Protein AF-A0A561V1A4-F1 (afdb_monomer)

InterPro domains:
  IPR004111 Tetracycline repressor TetR, C-terminal [PF02909] (21-129)
  IPR036271 Tetracyclin repressor-like, C-terminal domain superfamily [SSF48498] (20-172)

pLDDT: mean 70.71, std 23.36, range [31.75, 97.56]

Structure (mmCIF, N/CA/C/O backbone):
data_AF-A0A561V1A4-F1
#
_entry.id   AF-A0A561V1A4-F1
#
loop_
_atom_site.group_PDB
_atom_site.id
_atom_site.type_symbol
_atom_site.label_atom_id
_atom_site.label_alt_id
_atom_site.label_comp_id
_atom_site.label_asym_id
_atom_site.label_entity_id
_atom_site.label_seq_id
_atom_site.pdbx_PDB_ins_code
_atom_site.Cartn_x
_atom_site.Cartn_y
_atom_site.Cartn_z
_atom_site.occupancy
_atom_site.B_iso_or_equiv
_atom_site.auth_seq_id
_atom_site.auth_comp_id
_atom_site.auth_asym_id
_atom_site.auth_atom_id
_atom_site.pdbx_PDB_model_num
ATOM 1 N N . MET A 1 1 ? -44.694 8.949 36.291 1.00 41.28 1 MET A N 1
ATOM 2 C CA . MET A 1 1 ? -44.281 8.960 34.870 1.00 41.28 1 MET A CA 1
ATOM 3 C C . MET A 1 1 ? -42.973 8.197 34.764 1.00 41.28 1 MET A C 1
ATOM 5 O O . MET A 1 1 ? -41.955 8.702 35.210 1.00 41.28 1 MET A O 1
ATOM 9 N N . THR A 1 2 ? -43.015 6.958 34.278 1.00 36.88 2 THR A N 1
ATOM 10 C CA . THR A 1 2 ? -41.832 6.093 34.154 1.00 36.88 2 THR A CA 1
ATOM 11 C C . THR A 1 2 ? -41.258 6.261 32.750 1.00 36.88 2 THR A C 1
ATOM 13 O O . THR A 1 2 ? -41.971 6.045 31.773 1.00 36.88 2 THR A O 1
ATOM 16 N N . ALA A 1 3 ? -40.003 6.700 32.642 1.00 35.66 3 ALA A N 1
ATOM 17 C CA . ALA A 1 3 ? -39.330 6.889 31.362 1.00 35.66 3 ALA A CA 1
ATOM 18 C C . ALA A 1 3 ? -39.043 5.527 30.708 1.00 35.66 3 ALA A C 1
ATOM 20 O O . ALA A 1 3 ? -38.357 4.682 31.280 1.00 35.66 3 ALA A O 1
ATOM 21 N N . VAL A 1 4 ? -39.587 5.315 29.510 1.00 42.31 4 VAL A N 1
ATOM 22 C CA . VAL A 1 4 ? -39.303 4.146 28.670 1.00 42.31 4 VAL A CA 1
ATOM 23 C C . VAL A 1 4 ? -37.940 4.364 28.000 1.00 42.31 4 VAL A C 1
ATOM 25 O O . VAL A 1 4 ? -37.784 5.365 27.299 1.00 42.31 4 VAL A O 1
ATOM 28 N N . PRO A 1 5 ? -36.941 3.481 28.178 1.00 38.84 5 PRO A N 1
ATOM 29 C CA . PRO A 1 5 ? -35.668 3.631 27.488 1.00 38.84 5 PRO A CA 1
ATOM 30 C C . PRO A 1 5 ? -35.844 3.325 25.994 1.00 38.84 5 PRO A C 1
ATOM 32 O O . PRO A 1 5 ? -36.292 2.243 25.610 1.00 38.84 5 PRO A O 1
ATOM 35 N N . LEU A 1 6 ? -35.479 4.287 25.143 1.00 38.16 6 LEU A N 1
ATOM 36 C CA . LEU A 1 6 ? -35.429 4.115 23.693 1.00 38.16 6 LEU A CA 1
ATOM 37 C C . LEU A 1 6 ? -34.356 3.073 23.352 1.00 38.16 6 LEU A C 1
ATOM 39 O O . LEU A 1 6 ? -33.161 3.322 23.515 1.00 38.16 6 LEU A O 1
ATOM 43 N N . ARG A 1 7 ? -34.770 1.896 22.871 1.00 38.91 7 ARG A N 1
ATOM 44 C CA . ARG A 1 7 ? -33.835 0.937 22.271 1.00 38.91 7 ARG A CA 1
ATOM 45 C C . ARG A 1 7 ? -33.327 1.502 20.938 1.00 38.91 7 ARG A C 1
ATOM 47 O O . ARG A 1 7 ? -34.155 1.889 20.111 1.00 38.91 7 ARG A O 1
ATOM 54 N N . PRO A 1 8 ? -32.006 1.523 20.684 1.00 38.75 8 PRO A N 1
ATOM 55 C CA . PRO A 1 8 ? -31.487 1.921 19.385 1.00 38.75 8 PRO A CA 1
ATOM 56 C C . PRO A 1 8 ? -31.959 0.935 18.310 1.00 38.75 8 PRO A C 1
ATOM 58 O O . PRO A 1 8 ? -31.852 -0.284 18.460 1.00 38.75 8 PRO A O 1
ATOM 61 N N . ARG A 1 9 ? -32.514 1.483 17.227 1.00 41.41 9 ARG A N 1
ATOM 62 C CA . ARG A 1 9 ? -32.935 0.737 16.038 1.00 41.41 9 ARG A CA 1
ATOM 63 C C . ARG A 1 9 ? -31.696 0.109 15.384 1.00 41.41 9 ARG A C 1
ATOM 65 O O . ARG A 1 9 ? -30.712 0.825 15.200 1.00 41.41 9 ARG A O 1
ATOM 72 N N . PRO A 1 10 ? -31.715 -1.181 15.007 1.00 38.81 10 PRO A N 1
ATOM 73 C CA . PRO A 1 10 ? -30.597 -1.772 14.287 1.00 38.81 10 PRO A CA 1
ATOM 74 C C . PRO A 1 10 ? -30.460 -1.062 12.938 1.00 38.81 10 PRO A C 1
ATOM 76 O O . PRO A 1 10 ? -31.395 -1.041 12.132 1.00 38.81 10 PRO A O 1
ATOM 79 N N . LEU A 1 11 ? -29.309 -0.428 12.725 1.00 42.53 11 LEU A N 1
ATOM 80 C CA . LEU A 1 11 ? -28.949 0.139 11.436 1.00 42.53 11 LEU A CA 1
ATOM 81 C C . LEU A 1 11 ? -28.798 -1.034 10.459 1.00 42.53 11 LEU A C 1
ATOM 83 O O . LEU A 1 11 ? -28.060 -1.980 10.742 1.00 42.53 11 LEU A O 1
ATOM 87 N N . ALA A 1 12 ? -29.516 -0.993 9.335 1.00 41.56 12 ALA A N 1
ATOM 88 C CA . ALA A 1 12 ? -29.238 -1.875 8.202 1.00 41.56 12 ALA A CA 1
ATOM 89 C C . ALA A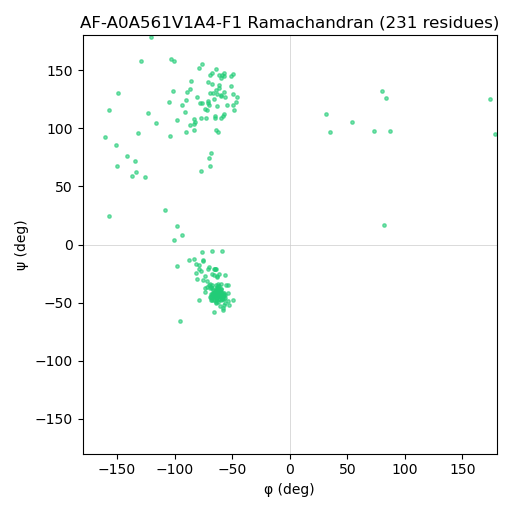 1 12 ? -27.730 -1.813 7.878 1.00 41.56 12 ALA A C 1
ATOM 91 O O . ALA A 1 12 ? -27.136 -0.752 8.086 1.00 41.56 12 ALA A O 1
ATOM 92 N N . PRO A 1 13 ? -27.086 -2.901 7.414 1.00 42.94 13 PRO A N 1
ATOM 93 C CA . PRO A 1 13 ? -25.649 -2.884 7.173 1.00 42.94 13 PRO A CA 1
ATOM 94 C C . PRO A 1 13 ? -25.330 -1.767 6.177 1.00 42.94 13 PRO A C 1
ATOM 96 O O . PRO A 1 13 ? -25.736 -1.820 5.018 1.00 42.94 13 PRO A O 1
ATOM 99 N N . ALA A 1 14 ? -24.660 -0.719 6.661 1.00 44.19 14 ALA A N 1
ATOM 100 C CA . ALA A 1 14 ? -24.169 0.346 5.808 1.00 44.19 14 ALA A CA 1
ATOM 101 C C . ALA A 1 14 ? -23.247 -0.280 4.747 1.00 44.19 14 ALA A C 1
ATOM 103 O O . ALA A 1 14 ? -22.545 -1.248 5.072 1.00 44.19 14 ALA A O 1
ATOM 104 N N . PRO A 1 15 ? -23.219 0.242 3.505 1.00 44.41 15 PRO A N 1
ATOM 105 C CA . PRO A 1 15 ? -22.185 -0.141 2.551 1.00 44.41 15 PRO A CA 1
ATOM 106 C C . PRO A 1 15 ? -20.838 -0.021 3.263 1.00 44.41 15 PRO A C 1
ATOM 108 O O . PRO A 1 15 ? -20.595 0.979 3.943 1.00 44.41 15 PRO A O 1
ATOM 111 N N . THR A 1 16 ? -20.018 -1.072 3.196 1.00 51.28 16 THR A N 1
ATOM 112 C CA . THR A 1 16 ? -18.730 -1.144 3.893 1.00 51.28 16 THR A CA 1
ATOM 113 C C . THR A 1 16 ? -17.978 0.156 3.616 1.00 51.28 16 THR A C 1
ATOM 115 O O . THR A 1 16 ? -17.703 0.435 2.458 1.00 51.28 16 THR A O 1
ATOM 118 N N . PRO A 1 17 ? -17.682 1.006 4.614 1.00 57.03 17 PRO A N 1
ATOM 119 C CA . PRO A 1 17 ? -17.114 2.331 4.337 1.00 57.03 17 PRO A CA 1
ATOM 120 C C . PRO A 1 17 ? -15.624 2.294 3.933 1.00 57.03 17 PRO A C 1
ATOM 122 O O . PRO A 1 17 ? -15.085 3.278 3.425 1.00 57.03 17 PRO A O 1
ATOM 125 N N . GLY A 1 18 ? -14.959 1.149 4.134 1.00 66.50 18 GLY A N 1
ATOM 126 C CA . GLY A 1 18 ? -13.534 0.920 3.854 1.00 66.50 18 GLY A CA 1
ATOM 127 C C . GLY A 1 18 ? -13.067 1.202 2.413 1.00 66.50 18 GLY A C 1
ATOM 128 O O . GLY A 1 18 ? -12.051 1.878 2.257 1.00 66.50 18 GLY A O 1
ATOM 129 N N . PRO A 1 19 ? -13.796 0.792 1.354 1.00 77.69 19 PRO A N 1
ATOM 130 C CA . PRO A 1 19 ? -13.440 1.078 -0.032 1.00 77.69 19 PRO A CA 1
ATOM 131 C C . PRO A 1 19 ? -13.438 2.567 -0.382 1.00 77.69 19 PRO A C 1
ATOM 133 O O . PRO A 1 19 ? -12.743 2.966 -1.311 1.00 77.69 19 PRO A O 1
ATOM 136 N N . ARG A 1 20 ? -14.244 3.400 0.290 1.00 87.75 20 ARG A N 1
ATOM 137 C CA . ARG A 1 20 ? -14.255 4.847 0.027 1.00 87.75 20 ARG A CA 1
ATOM 138 C C . ARG A 1 20 ? -13.068 5.521 0.702 1.00 87.75 20 ARG A C 1
ATOM 140 O O . ARG A 1 20 ? -12.347 6.253 0.038 1.00 87.75 20 ARG A O 1
ATOM 147 N N . TRP A 1 21 ? -12.835 5.210 1.979 1.00 90.94 21 TRP A N 1
ATOM 148 C CA . TRP A 1 21 ? -11.676 5.713 2.717 1.00 90.94 21 TRP A CA 1
ATOM 149 C C . TRP A 1 21 ? -10.366 5.411 1.976 1.00 90.94 21 TRP A C 1
ATOM 151 O O . TRP A 1 21 ? -9.597 6.329 1.716 1.00 90.94 21 TRP A O 1
ATOM 161 N N . ALA A 1 22 ? -10.160 4.164 1.534 1.00 93.50 22 ALA A N 1
ATOM 162 C CA . ALA A 1 22 ? -8.933 3.777 0.837 1.00 93.50 22 ALA A CA 1
ATOM 163 C C . ALA A 1 22 ? -8.725 4.565 -0.469 1.00 93.50 22 ALA A C 1
ATOM 165 O O . ALA A 1 22 ? -7.616 5.023 -0.741 1.00 93.50 22 ALA A O 1
ATOM 166 N N . ARG A 1 23 ? -9.798 4.778 -1.246 1.00 92.50 23 ARG A N 1
ATOM 167 C CA . ARG A 1 23 ? -9.769 5.578 -2.484 1.00 92.50 23 ARG A CA 1
ATOM 168 C C . ARG A 1 23 ? -9.477 7.056 -2.221 1.00 92.50 23 ARG A C 1
ATOM 170 O O . ARG A 1 23 ? -8.684 7.660 -2.938 1.00 92.50 23 ARG A O 1
ATOM 177 N N . ASP A 1 24 ? -10.078 7.631 -1.184 1.00 93.44 24 ASP A N 1
ATOM 178 C CA . ASP A 1 24 ? -9.833 9.025 -0.806 1.00 93.44 24 ASP A CA 1
ATOM 179 C C . ASP A 1 24 ? -8.381 9.217 -0.330 1.00 93.44 24 ASP A C 1
ATOM 181 O O . ASP A 1 24 ? -7.726 10.199 -0.688 1.00 93.44 24 ASP A O 1
ATOM 185 N N . THR A 1 25 ? -7.857 8.257 0.440 1.00 94.00 25 THR A N 1
ATOM 186 C CA . THR A 1 25 ? -6.491 8.280 0.972 1.00 94.00 25 THR A CA 1
ATOM 187 C C . THR A 1 25 ? -5.436 8.089 -0.119 1.00 94.00 25 THR A C 1
ATOM 189 O O . THR A 1 25 ? -4.488 8.873 -0.163 1.00 94.00 25 THR A O 1
ATOM 192 N N . ILE A 1 26 ? -5.597 7.133 -1.045 1.00 96.25 26 ILE A N 1
ATOM 193 C CA . ILE A 1 26 ? -4.656 7.000 -2.172 1.00 96.25 26 ILE A CA 1
ATOM 194 C C . ILE A 1 26 ? -4.694 8.250 -3.058 1.00 96.25 26 ILE A C 1
ATOM 196 O O . ILE A 1 26 ? -3.647 8.777 -3.420 1.00 96.25 26 ILE A O 1
ATOM 200 N N . ALA A 1 27 ? -5.879 8.810 -3.330 1.00 95.75 27 ALA A N 1
ATOM 201 C CA . ALA A 1 27 ? -5.996 10.041 -4.106 1.00 95.75 27 ALA A CA 1
ATOM 202 C C . ALA A 1 27 ? -5.308 11.233 -3.418 1.00 95.75 27 ALA A C 1
ATOM 204 O O . ALA A 1 27 ? -4.754 12.095 -4.098 1.00 95.75 27 ALA A O 1
ATOM 205 N N . PHE A 1 28 ? -5.326 11.295 -2.083 1.00 94.94 28 PHE A N 1
ATOM 206 C CA . PHE A 1 28 ? -4.564 12.284 -1.321 1.00 94.94 28 PHE A CA 1
ATOM 207 C C . PHE A 1 28 ? -3.053 12.107 -1.505 1.00 94.94 28 PHE A C 1
ATOM 209 O O . PHE A 1 28 ? -2.385 13.075 -1.866 1.00 94.94 28 PHE A O 1
ATOM 216 N N . TYR A 1 29 ? -2.523 10.892 -1.328 1.00 96.12 29 TYR A N 1
ATOM 217 C CA . TYR A 1 29 ? -1.092 10.638 -1.523 1.00 96.12 29 TYR A CA 1
ATOM 218 C C . TYR A 1 29 ? -0.643 10.945 -2.953 1.00 96.12 29 TYR A C 1
ATOM 220 O O . TYR A 1 29 ? 0.388 11.576 -3.143 1.00 96.12 29 TYR A O 1
ATOM 228 N N . LEU A 1 30 ? -1.452 10.607 -3.957 1.00 95.81 30 LEU A N 1
ATOM 229 C CA . LEU A 1 30 ? -1.131 10.879 -5.360 1.00 95.81 30 LEU A CA 1
ATOM 230 C C . LEU A 1 30 ? -1.210 12.361 -5.750 1.00 95.81 30 LEU A C 1
ATOM 232 O O . LEU A 1 30 ? -0.602 12.753 -6.743 1.00 95.81 30 LEU A O 1
ATOM 236 N N . ARG A 1 31 ? -1.944 13.193 -4.997 1.00 96.69 31 ARG A N 1
ATOM 237 C CA . ARG A 1 31 ? -1.889 14.663 -5.130 1.00 96.69 31 ARG A CA 1
ATOM 238 C C . ARG A 1 31 ? -0.705 15.274 -4.380 1.00 96.69 31 ARG A C 1
ATOM 240 O O . ARG A 1 31 ? -0.278 16.376 -4.715 1.00 96.69 31 ARG A O 1
ATOM 247 N N . HIS A 1 32 ? -0.200 14.587 -3.358 1.00 95.25 32 HIS A N 1
ATOM 248 C CA . HIS A 1 32 ? 0.856 15.067 -2.470 1.00 95.25 32 HIS A CA 1
ATOM 249 C C . HIS A 1 32 ? 1.936 13.988 -2.253 1.00 95.25 32 HIS A C 1
ATOM 251 O O . HIS A 1 32 ? 2.136 13.545 -1.119 1.00 95.25 32 HIS A O 1
ATOM 257 N N . PRO A 1 33 ? 2.650 13.557 -3.313 1.00 94.06 33 PRO A N 1
ATOM 258 C CA . PRO A 1 33 ? 3.570 12.415 -3.241 1.00 94.06 33 PRO A CA 1
ATOM 259 C C . PRO A 1 33 ? 4.722 12.627 -2.247 1.00 94.06 33 PRO A C 1
ATOM 261 O O . PRO A 1 33 ? 5.197 11.673 -1.636 1.00 94.06 33 PRO A O 1
ATOM 264 N N . TRP A 1 34 ? 5.098 13.880 -1.968 1.00 94.50 34 TRP A N 1
ATOM 265 C CA . TRP A 1 34 ? 6.083 14.231 -0.937 1.00 94.50 34 TRP A CA 1
ATOM 266 C C . TRP A 1 34 ? 5.720 13.708 0.466 1.00 94.50 34 TRP A C 1
ATOM 268 O O . TRP A 1 34 ? 6.610 13.446 1.272 1.00 94.50 34 TRP A O 1
ATOM 278 N N . VAL A 1 35 ? 4.434 13.489 0.772 1.00 93.12 35 VAL A N 1
ATOM 279 C CA . VAL A 1 35 ? 3.986 12.926 2.061 1.00 93.12 35 VAL A CA 1
ATOM 280 C C . VAL A 1 35 ? 4.465 11.478 2.243 1.00 93.12 35 VAL A C 1
ATOM 282 O O . VAL A 1 35 ? 4.642 11.009 3.374 1.00 93.12 35 VAL A O 1
ATOM 285 N N . LEU A 1 36 ? 4.698 10.752 1.146 1.00 94.06 36 LEU A N 1
ATOM 286 C CA . LEU A 1 36 ? 5.215 9.383 1.177 1.00 94.06 36 LEU A CA 1
ATOM 287 C C . LEU A 1 36 ? 6.689 9.318 1.618 1.00 94.06 36 LEU A C 1
ATOM 289 O O . LEU A 1 36 ? 7.125 8.292 2.139 1.00 94.06 36 LEU A O 1
ATOM 293 N N . GLN A 1 37 ? 7.413 10.437 1.535 1.00 91.81 37 GLN A N 1
ATOM 294 C CA . GLN A 1 37 ? 8.802 10.569 1.990 1.00 91.81 37 GLN A CA 1
ATOM 295 C C . GLN A 1 37 ? 8.910 10.957 3.476 1.00 91.81 37 GLN A C 1
ATOM 297 O O . GLN A 1 37 ? 9.973 10.855 4.085 1.00 91.81 37 GLN A O 1
ATOM 302 N N . VAL A 1 38 ? 7.807 11.392 4.094 1.00 89.50 38 VAL A N 1
ATOM 303 C CA . VAL A 1 38 ? 7.788 11.800 5.505 1.00 89.50 38 VAL A CA 1
ATOM 304 C C . VAL A 1 38 ? 7.693 10.576 6.413 1.00 89.50 38 VAL A C 1
ATOM 306 O O . VAL A 1 38 ? 6.777 9.760 6.275 1.00 89.50 38 VAL A O 1
ATOM 309 N N . SER A 1 39 ? 8.617 10.468 7.373 1.00 86.19 39 SER A N 1
ATOM 310 C CA . SER A 1 39 ? 8.624 9.394 8.371 1.00 86.19 39 SER A CA 1
ATOM 311 C C . SER A 1 39 ? 7.434 9.492 9.323 1.00 86.19 39 SER A C 1
ATOM 313 O O . SER A 1 39 ? 7.204 10.525 9.947 1.00 86.19 39 SER A O 1
ATOM 315 N N . GLN A 1 40 ? 6.733 8.372 9.498 1.00 83.81 40 GLN A N 1
ATOM 316 C CA . GLN A 1 40 ? 5.617 8.235 10.438 1.00 83.81 40 GLN A CA 1
ATOM 317 C C . GLN A 1 40 ? 6.043 7.692 11.811 1.00 83.81 40 GLN A C 1
ATOM 319 O O . GLN A 1 40 ? 5.204 7.388 12.654 1.00 83.81 40 GLN A O 1
ATOM 324 N N . ALA A 1 41 ? 7.350 7.563 12.067 1.00 84.44 41 ALA A N 1
ATOM 325 C CA . ALA A 1 41 ? 7.859 7.018 13.328 1.00 84.44 41 ALA A CA 1
ATOM 326 C C . ALA A 1 41 ? 7.579 7.931 14.537 1.00 84.44 41 ALA A C 1
ATOM 328 O O . ALA A 1 41 ? 7.527 7.461 15.674 1.00 84.44 41 ALA A O 1
ATOM 329 N N . ARG A 1 42 ? 7.429 9.240 14.303 1.00 79.75 42 ARG A N 1
ATOM 330 C CA . ARG A 1 42 ? 7.136 10.255 15.324 1.00 79.75 42 ARG A CA 1
ATOM 331 C C . ARG A 1 42 ? 6.154 11.282 14.753 1.00 79.75 42 ARG A C 1
ATOM 333 O O . ARG A 1 42 ? 6.583 12.366 14.360 1.00 79.75 42 ARG A O 1
ATOM 340 N N . PRO A 1 43 ? 4.862 10.931 14.644 1.00 76.62 43 PRO A N 1
ATOM 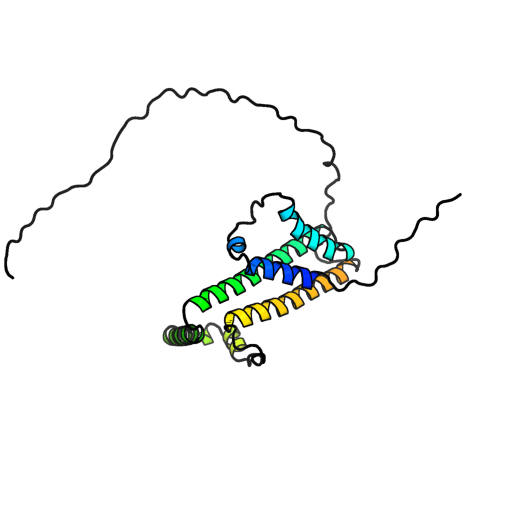341 C CA . PRO A 1 43 ? 3.885 11.797 14.004 1.00 76.62 43 PRO A CA 1
ATOM 342 C C . PRO A 1 43 ? 3.664 13.069 14.827 1.00 76.62 43 PRO A C 1
ATOM 344 O O . PRO A 1 43 ? 3.722 13.056 16.061 1.00 76.62 43 PRO A O 1
ATOM 347 N N . VAL A 1 44 ? 3.372 14.174 14.142 1.00 78.38 44 VAL A N 1
ATOM 348 C CA . VAL A 1 44 ? 2.929 15.404 14.803 1.00 78.38 44 VAL A CA 1
ATOM 349 C C . VAL A 1 44 ? 1.510 15.165 15.310 1.00 78.38 44 VAL A C 1
ATOM 351 O O . VAL A 1 44 ? 0.593 14.948 14.525 1.00 78.38 44 VAL A O 1
ATOM 354 N N . LEU A 1 45 ? 1.314 15.198 16.629 1.00 77.00 45 LEU A N 1
ATOM 355 C CA . LEU A 1 45 ? 0.026 14.904 17.269 1.00 77.00 45 LEU A CA 1
ATOM 356 C C . LEU A 1 45 ? -0.955 16.085 17.154 1.00 77.00 45 LEU A C 1
ATOM 358 O O . LEU A 1 45 ? -1.344 16.689 18.153 1.00 77.00 45 LEU A O 1
ATOM 362 N N . GLY A 1 46 ? -1.337 16.430 15.925 1.00 84.88 46 GLY A N 1
ATOM 363 C CA . GLY A 1 46 ? -2.283 17.499 15.610 1.00 84.88 46 GLY A CA 1
ATOM 364 C C . GLY A 1 46 ? -3.682 16.979 15.245 1.00 84.88 46 GLY A C 1
ATOM 365 O O . GLY A 1 46 ? -3.821 15.833 14.820 1.00 84.88 46 GLY A O 1
ATOM 366 N N . PRO A 1 47 ? -4.736 17.814 15.331 1.00 80.50 47 PRO A N 1
ATOM 367 C CA . PRO A 1 47 ? -6.112 17.414 15.005 1.00 80.50 47 PRO A CA 1
ATOM 368 C C . PRO A 1 47 ? -6.279 16.801 13.606 1.00 80.50 47 PRO A C 1
ATOM 370 O O . PRO A 1 47 ? -7.068 15.877 13.422 1.00 80.50 47 PRO A O 1
ATOM 373 N N . HIS A 1 48 ? -5.513 17.284 12.624 1.00 82.19 48 HIS A N 1
ATOM 374 C CA . HIS A 1 48 ? -5.541 16.762 11.257 1.00 82.19 48 HIS A CA 1
ATOM 375 C C . HIS A 1 48 ? -4.905 15.374 11.132 1.00 82.19 48 HIS A C 1
ATOM 377 O O . HIS A 1 48 ? -5.381 14.571 10.333 1.00 82.19 48 HIS A O 1
ATOM 383 N N . GLU A 1 49 ? -3.905 15.063 11.960 1.00 83.38 49 GLU A N 1
ATOM 384 C CA . GLU A 1 49 ? -3.259 13.746 11.976 1.00 83.38 49 GLU A CA 1
ATOM 385 C C . GLU A 1 49 ? -4.205 12.673 12.529 1.00 83.38 49 GLU A C 1
ATOM 387 O O . GLU A 1 49 ? -4.232 11.542 12.055 1.00 83.38 49 GLU A O 1
ATOM 392 N N . TYR A 1 50 ? -5.063 13.042 13.486 1.00 83.81 50 TYR A N 1
ATOM 393 C CA . TYR A 1 50 ? -6.063 12.132 14.043 1.00 83.81 50 TYR A CA 1
ATOM 394 C C . TYR A 1 50 ? -7.283 11.920 13.140 1.00 83.81 50 TYR A C 1
ATOM 396 O O . TYR A 1 50 ? -7.949 10.894 13.266 1.00 83.81 50 TYR A O 1
ATOM 404 N N . ALA A 1 51 ? -7.583 12.839 12.217 1.00 85.81 51 ALA A N 1
ATOM 405 C CA . ALA A 1 51 ? -8.804 12.784 11.409 1.00 85.81 51 ALA A CA 1
ATOM 406 C C . ALA A 1 51 ? -8.873 11.546 10.493 1.00 85.81 51 ALA A C 1
ATOM 408 O O . ALA A 1 51 ? -9.938 10.940 10.338 1.00 85.81 51 ALA A O 1
ATOM 409 N N . GLY A 1 52 ? -7.744 11.146 9.900 1.00 84.94 52 GLY A N 1
ATOM 410 C CA . GLY A 1 52 ? -7.661 9.960 9.043 1.00 84.94 52 GLY A CA 1
ATOM 411 C C . GLY A 1 52 ? -7.909 8.658 9.817 1.00 84.94 52 GLY A C 1
ATOM 412 O O . GLY A 1 52 ? -8.845 7.925 9.480 1.00 84.94 52 GLY A O 1
ATOM 413 N N . PRO A 1 53 ? -7.111 8.368 10.862 1.00 87.25 53 PRO A N 1
ATOM 414 C CA . PRO A 1 53 ? -7.325 7.219 11.733 1.00 87.25 53 PRO A CA 1
ATOM 415 C C . PRO A 1 53 ? -8.709 7.201 12.387 1.00 87.25 53 PRO A C 1
ATOM 417 O O . PRO A 1 53 ? -9.338 6.146 12.399 1.00 87.25 53 PRO A O 1
ATOM 420 N N . ASP A 1 54 ? -9.221 8.340 12.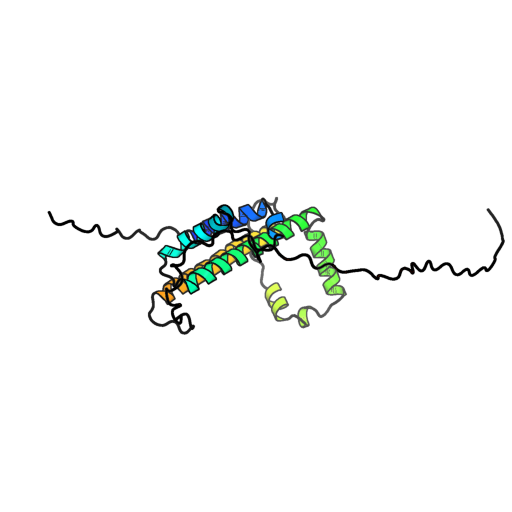870 1.00 88.94 54 ASP A N 1
ATOM 421 C CA . ASP A 1 54 ? -10.566 8.428 13.458 1.00 88.94 54 ASP A CA 1
ATOM 422 C C . ASP A 1 54 ? -11.649 8.035 12.449 1.00 88.94 54 ASP A C 1
ATOM 424 O O . ASP A 1 54 ? -12.521 7.222 12.757 1.00 88.94 54 ASP A O 1
ATOM 428 N N . THR A 1 55 ? -11.551 8.527 11.210 1.00 89.12 55 THR A N 1
ATOM 429 C CA . THR A 1 55 ? -12.482 8.155 10.137 1.00 89.12 55 THR A CA 1
ATOM 430 C C . THR A 1 55 ? -12.498 6.643 9.937 1.00 89.12 55 THR A C 1
ATOM 432 O O . THR A 1 55 ? -13.568 6.034 9.962 1.00 89.12 55 THR A O 1
ATOM 435 N N . LEU A 1 56 ? -11.327 6.014 9.806 1.00 87.88 56 LEU A N 1
ATOM 436 C CA . LEU A 1 56 ? -11.247 4.572 9.591 1.00 87.88 56 LEU A CA 1
ATOM 437 C C . LEU A 1 56 ? -11.725 3.768 10.811 1.00 87.88 56 LEU A C 1
ATOM 439 O O . LEU A 1 56 ? -12.427 2.765 10.660 1.00 87.88 56 LEU A O 1
ATOM 443 N N . VAL A 1 57 ? -11.406 4.221 12.024 1.00 89.69 57 VAL A N 1
ATOM 444 C CA . VAL A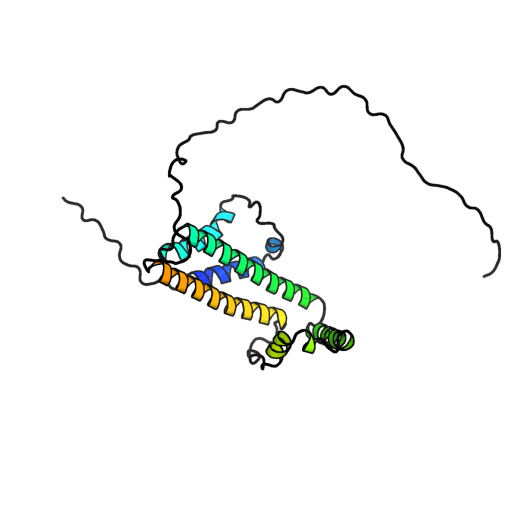 1 57 ? -11.927 3.626 13.259 1.00 89.69 57 VAL A CA 1
ATOM 445 C C . VAL A 1 57 ? -13.448 3.694 13.268 1.00 89.69 57 VAL A C 1
ATOM 447 O O . VAL A 1 57 ? -14.082 2.668 13.493 1.00 89.69 57 VAL A O 1
ATOM 450 N N . ARG A 1 58 ? -14.058 4.839 12.946 1.00 87.88 58 ARG A N 1
ATOM 451 C CA . ARG A 1 58 ? -15.521 4.983 12.858 1.00 87.88 58 ARG A CA 1
ATOM 452 C C . ARG A 1 58 ? -16.136 4.043 11.824 1.00 87.88 58 ARG A C 1
ATOM 454 O O . ARG A 1 58 ? -17.196 3.476 12.084 1.00 87.88 58 ARG A O 1
ATOM 461 N N . CYS A 1 59 ? -15.468 3.832 10.689 1.00 85.19 59 CYS A N 1
ATOM 462 C CA . CYS A 1 59 ? -15.896 2.874 9.669 1.00 85.19 59 CYS A CA 1
ATOM 463 C C . CYS A 1 59 ? -15.930 1.429 10.189 1.00 85.19 59 CYS A C 1
ATOM 465 O O . CYS A 1 59 ? -16.799 0.651 9.798 1.00 85.19 59 CYS A O 1
ATOM 467 N N . LEU A 1 60 ? -14.987 1.068 11.060 1.00 84.06 60 LEU A N 1
ATOM 468 C CA . LEU A 1 60 ? -14.804 -0.295 11.555 1.00 84.06 60 LEU A CA 1
ATOM 469 C C . LEU A 1 60 ? -15.445 -0.538 12.930 1.00 84.06 60 LEU A C 1
ATOM 471 O O . LEU A 1 60 ? -15.704 -1.687 13.279 1.00 84.06 60 LEU A O 1
ATOM 475 N N . TYR A 1 61 ? -15.751 0.501 13.707 1.00 82.25 61 TYR A N 1
ATOM 476 C CA . TYR A 1 61 ? -16.230 0.377 15.088 1.00 82.25 61 TYR A CA 1
ATOM 477 C C . TYR A 1 61 ? -17.541 -0.419 15.185 1.00 82.25 61 TYR A C 1
ATOM 479 O O . TYR A 1 61 ? -17.702 -1.269 16.058 1.00 82.25 61 TYR A O 1
ATOM 487 N N . GLY A 1 62 ? -18.453 -0.235 14.223 1.00 80.50 62 GLY A N 1
ATOM 488 C CA . GLY A 1 62 ? -19.730 -0.960 14.164 1.00 80.50 62 GLY A CA 1
ATOM 489 C C . GLY A 1 62 ? -19.616 -2.466 13.879 1.00 80.50 62 GLY A C 1
ATOM 490 O O . GLY A 1 62 ? -20.620 -3.177 13.920 1.00 80.50 62 GLY A O 1
ATOM 491 N N . THR A 1 63 ? -18.417 -2.981 13.590 1.00 80.56 63 THR A N 1
ATOM 492 C CA . THR A 1 63 ? -18.215 -4.402 13.266 1.00 80.56 63 THR A CA 1
ATOM 493 C C . THR A 1 63 ? -18.196 -5.310 14.499 1.00 80.56 63 THR A C 1
ATOM 495 O O . THR A 1 63 ? -18.499 -6.501 14.366 1.00 80.56 63 THR A O 1
ATOM 498 N N . GLY A 1 64 ? -17.928 -4.753 15.688 1.00 81.25 64 GLY A N 1
ATOM 499 C CA . GLY A 1 64 ? -17.826 -5.492 16.953 1.00 81.25 64 GLY A CA 1
ATOM 500 C C . GLY A 1 64 ? -16.467 -6.161 17.191 1.00 81.25 64 GLY A C 1
ATOM 501 O O . GLY A 1 64 ? -16.376 -7.074 18.005 1.00 81.25 64 GLY A O 1
ATOM 502 N N . LEU A 1 65 ? -15.426 -5.750 16.463 1.00 83.88 65 LEU A N 1
ATOM 503 C CA . LEU A 1 65 ? -14.061 -6.240 16.663 1.00 83.88 65 LEU A CA 1
ATOM 504 C C . LEU A 1 65 ? -13.458 -5.741 17.985 1.00 83.88 65 LEU A C 1
ATOM 506 O O . LEU A 1 65 ? -13.692 -4.603 18.392 1.00 83.88 65 LEU A O 1
ATOM 510 N N . ASP A 1 66 ? -12.622 -6.577 18.606 1.00 84.50 66 ASP A N 1
ATOM 511 C CA . ASP A 1 66 ? -11.805 -6.190 19.761 1.00 84.50 66 ASP A CA 1
ATOM 512 C C . ASP A 1 66 ? -10.865 -5.019 19.420 1.00 84.50 66 ASP A C 1
ATOM 514 O O . ASP A 1 66 ? -10.338 -4.925 18.307 1.00 84.50 66 ASP A O 1
ATOM 518 N N . ALA A 1 67 ? -10.610 -4.142 20.394 1.00 85.00 67 ALA A N 1
ATOM 519 C CA . ALA A 1 67 ? -9.807 -2.936 20.206 1.00 85.00 67 ALA A CA 1
ATOM 520 C C . ALA A 1 67 ? -8.366 -3.228 19.740 1.00 85.00 67 ALA A C 1
ATOM 522 O O . ALA A 1 67 ? -7.804 -2.464 18.951 1.00 85.00 67 ALA A O 1
ATOM 523 N N . GLY A 1 68 ? -7.765 -4.334 20.188 1.00 85.81 68 GLY A N 1
ATOM 524 C CA . GLY A 1 68 ? -6.433 -4.760 19.762 1.00 85.81 68 GLY A CA 1
ATOM 525 C C . GLY A 1 68 ? -6.407 -5.231 18.308 1.00 85.81 68 GLY A C 1
ATOM 526 O O . GLY A 1 68 ? -5.462 -4.932 17.574 1.00 85.81 68 GLY A O 1
ATOM 527 N N . VAL A 1 69 ? -7.460 -5.919 17.863 1.00 85.12 69 VAL A N 1
ATOM 528 C CA . VAL A 1 69 ? -7.639 -6.304 16.453 1.00 85.12 69 VAL A CA 1
ATOM 529 C C . VAL A 1 69 ? -7.877 -5.069 15.596 1.00 85.12 69 VAL A C 1
ATOM 531 O O . VAL A 1 69 ? -7.202 -4.884 14.586 1.00 85.12 69 VAL A O 1
ATOM 534 N N . LEU A 1 70 ? -8.785 -4.197 16.033 1.00 86.81 70 LEU A N 1
ATOM 535 C CA . LEU A 1 70 ? -9.128 -2.962 15.343 1.00 86.81 70 LEU A CA 1
ATOM 536 C C . LEU A 1 70 ? -7.891 -2.085 15.108 1.00 86.81 70 LEU A C 1
ATOM 538 O O . LEU A 1 70 ? -7.669 -1.631 13.989 1.00 86.81 70 LEU A O 1
ATOM 542 N N . ARG A 1 71 ? -7.040 -1.909 16.127 1.00 87.25 71 ARG A N 1
ATOM 543 C CA . ARG A 1 71 ? -5.791 -1.141 16.007 1.00 87.25 71 ARG A CA 1
ATOM 544 C C . ARG A 1 71 ? -4.849 -1.709 14.945 1.00 87.25 71 ARG A C 1
ATOM 546 O O . ARG A 1 71 ? -4.284 -0.944 14.169 1.00 87.25 71 ARG A O 1
ATOM 553 N N . ARG A 1 72 ? -4.683 -3.035 14.899 1.00 89.06 72 ARG A N 1
ATOM 554 C CA . ARG A 1 72 ? -3.830 -3.694 13.897 1.00 89.06 72 ARG A CA 1
ATOM 555 C C . ARG A 1 72 ? -4.405 -3.537 12.493 1.00 89.06 72 ARG A C 1
ATOM 557 O O . ARG A 1 72 ? -3.659 -3.187 11.591 1.00 89.06 72 ARG A O 1
ATOM 564 N N . LEU A 1 73 ? -5.718 -3.707 12.329 1.00 89.44 73 LEU A N 1
ATOM 565 C CA . LEU A 1 73 ? -6.388 -3.528 11.038 1.00 89.44 73 LEU A CA 1
ATOM 566 C C . LEU A 1 73 ? -6.264 -2.103 10.501 1.00 89.44 73 LEU A C 1
ATOM 568 O O . LEU A 1 73 ? -6.004 -1.930 9.314 1.00 89.44 73 LEU A O 1
ATOM 572 N N . VAL A 1 74 ? -6.411 -1.096 11.367 1.00 90.25 74 VAL A N 1
ATOM 573 C CA . VAL A 1 74 ? -6.181 0.307 10.998 1.00 90.25 74 VAL A CA 1
ATOM 574 C C . VAL A 1 74 ? -4.760 0.476 10.460 1.00 90.25 74 VAL A C 1
ATOM 576 O O . VAL A 1 74 ? -4.593 0.953 9.343 1.00 90.25 74 VAL A O 1
ATOM 579 N N . GLY A 1 75 ? -3.744 0.017 11.199 1.00 91.31 75 GLY A N 1
ATOM 580 C CA . GLY A 1 75 ? -2.350 0.087 10.749 1.00 91.31 75 GLY A CA 1
ATOM 581 C C . GLY A 1 75 ? -2.107 -0.640 9.422 1.00 91.31 75 GLY A C 1
ATOM 582 O O . GLY A 1 75 ? -1.509 -0.070 8.515 1.00 91.31 75 GLY A O 1
ATOM 583 N N . THR A 1 76 ? -2.623 -1.863 9.273 1.00 93.38 76 THR A N 1
ATOM 584 C CA . THR A 1 76 ? -2.521 -2.652 8.035 1.00 93.38 76 THR A CA 1
ATOM 585 C C . THR A 1 76 ? -3.097 -1.906 6.836 1.00 93.38 76 THR A C 1
ATOM 587 O O . THR A 1 76 ? -2.445 -1.828 5.801 1.00 93.38 76 THR A O 1
ATOM 590 N N . LEU A 1 77 ? -4.288 -1.326 6.981 1.00 93.62 77 LEU A N 1
ATOM 591 C CA . LEU A 1 77 ? -4.942 -0.565 5.920 1.00 93.62 77 LEU A CA 1
ATOM 592 C C . LEU A 1 77 ? -4.144 0.685 5.533 1.00 93.62 77 LEU A C 1
ATOM 594 O O . LEU A 1 77 ? -3.988 0.961 4.347 1.00 93.62 77 LEU A O 1
ATOM 598 N N . PHE A 1 78 ? -3.603 1.420 6.507 1.00 92.94 78 PHE A N 1
ATOM 599 C CA . PHE A 1 78 ? -2.744 2.573 6.227 1.00 92.94 78 PHE A CA 1
ATOM 600 C C . PHE A 1 78 ? -1.451 2.176 5.511 1.00 92.94 78 PHE A C 1
ATOM 602 O O . PHE A 1 78 ? -1.096 2.810 4.519 1.00 92.94 78 PHE A O 1
ATOM 609 N N . HIS A 1 79 ? -0.762 1.129 5.973 1.00 94.44 79 HIS A N 1
ATOM 610 C CA . HIS A 1 79 ? 0.460 0.644 5.326 1.00 94.44 79 HIS A CA 1
ATOM 611 C C . HIS A 1 79 ? 0.196 0.175 3.897 1.00 94.44 79 HIS A C 1
ATOM 613 O O . HIS A 1 79 ? 0.948 0.536 2.998 1.00 94.44 79 HIS A O 1
ATOM 619 N N . PHE A 1 80 ? -0.893 -0.566 3.689 1.00 96.38 80 PHE A N 1
ATOM 620 C CA . PHE A 1 80 ? -1.328 -1.014 2.372 1.00 96.38 80 PHE A CA 1
ATOM 621 C C . PHE A 1 80 ? -1.561 0.167 1.422 1.00 96.38 80 PHE A C 1
ATOM 623 O O . PHE A 1 80 ? -0.915 0.255 0.382 1.00 96.38 80 PHE A O 1
ATOM 630 N N . VAL A 1 81 ? -2.425 1.118 1.801 1.00 96.44 81 VAL A N 1
ATOM 631 C CA . VAL A 1 81 ? -2.750 2.266 0.939 1.00 96.44 81 VAL A CA 1
ATOM 632 C C . VAL A 1 81 ? -1.513 3.120 0.664 1.00 96.44 81 VAL A C 1
ATOM 634 O O . VAL A 1 81 ? -1.345 3.614 -0.447 1.00 96.44 81 VAL A O 1
ATOM 637 N N . ARG A 1 82 ? -0.634 3.291 1.659 1.00 95.94 82 ARG A N 1
ATOM 638 C CA . ARG A 1 82 ? 0.623 4.025 1.491 1.00 95.94 82 ARG A CA 1
ATOM 639 C C . ARG A 1 82 ? 1.574 3.317 0.522 1.00 95.94 82 ARG A C 1
ATOM 641 O O . ARG A 1 82 ? 2.152 3.989 -0.322 1.00 95.94 82 ARG A O 1
ATOM 648 N N . GLY A 1 83 ? 1.722 1.995 0.633 1.00 96.81 83 GLY A N 1
ATOM 649 C CA . GLY A 1 83 ? 2.545 1.192 -0.275 1.00 96.81 83 GLY A CA 1
ATOM 650 C C . GLY A 1 83 ? 2.032 1.255 -1.711 1.00 96.81 83 GLY A C 1
ATOM 651 O O . GLY A 1 83 ? 2.782 1.619 -2.607 1.00 96.81 83 GLY A O 1
ATOM 652 N N . ALA A 1 84 ? 0.730 1.036 -1.910 1.00 97.56 84 ALA A N 1
ATOM 653 C CA . ALA A 1 84 ? 0.104 1.152 -3.224 1.00 97.56 84 ALA A CA 1
ATOM 654 C C . ALA A 1 84 ? 0.248 2.562 -3.822 1.00 97.56 84 ALA A C 1
ATOM 656 O O . ALA A 1 84 ? 0.532 2.719 -5.008 1.00 97.56 84 ALA A O 1
ATOM 657 N N . ALA A 1 85 ? 0.097 3.608 -3.001 1.00 97.56 85 ALA A N 1
ATOM 658 C CA . ALA A 1 85 ? 0.324 4.980 -3.444 1.00 97.56 85 ALA A CA 1
ATOM 659 C C . ALA A 1 85 ? 1.774 5.222 -3.889 1.00 97.56 85 ALA A C 1
ATOM 661 O O . ALA A 1 85 ? 1.978 5.944 -4.861 1.00 97.56 85 ALA A O 1
ATOM 662 N N . GLN A 1 86 ? 2.754 4.628 -3.198 1.00 97.19 86 GLN A N 1
ATOM 663 C CA . GLN A 1 86 ? 4.164 4.707 -3.581 1.00 97.19 86 GLN A CA 1
ATOM 664 C C . GLN A 1 86 ? 4.404 4.025 -4.927 1.00 97.19 86 GLN A C 1
ATOM 666 O O . GLN A 1 86 ? 4.959 4.662 -5.810 1.00 97.19 86 GLN A O 1
ATOM 671 N N . THR A 1 87 ? 3.897 2.807 -5.133 1.00 96.50 87 THR A N 1
ATOM 672 C CA . THR A 1 87 ? 4.025 2.098 -6.417 1.00 96.50 87 THR A CA 1
ATOM 673 C C . THR A 1 87 ? 3.448 2.905 -7.584 1.00 96.50 87 THR A C 1
ATOM 675 O O . THR A 1 87 ? 4.079 3.023 -8.630 1.00 96.50 87 THR A O 1
ATOM 678 N N . VAL A 1 88 ? 2.274 3.520 -7.402 1.00 95.75 88 VAL A N 1
ATOM 679 C CA . VAL A 1 88 ? 1.659 4.373 -8.435 1.00 95.75 88 VAL A CA 1
ATOM 680 C C . VAL A 1 88 ? 2.453 5.672 -8.649 1.00 95.75 88 VAL A C 1
ATOM 682 O O . VAL A 1 88 ? 2.546 6.151 -9.778 1.00 95.75 88 VAL A O 1
ATOM 685 N N . ALA A 1 89 ? 3.014 6.267 -7.592 1.00 94.44 89 ALA A N 1
ATOM 686 C CA . ALA A 1 89 ? 3.863 7.453 -7.711 1.00 94.44 89 ALA A CA 1
ATOM 687 C C . ALA A 1 89 ? 5.172 7.139 -8.458 1.00 94.44 89 ALA A C 1
ATOM 689 O O . ALA A 1 89 ? 5.520 7.863 -9.384 1.00 94.44 89 ALA A O 1
ATOM 690 N N . ASP A 1 90 ? 5.824 6.022 -8.135 1.00 93.19 90 ASP A N 1
ATOM 691 C CA . ASP A 1 90 ? 7.050 5.574 -8.803 1.00 93.19 90 ASP A CA 1
ATOM 692 C C . ASP A 1 90 ? 6.803 5.287 -10.292 1.00 93.19 90 ASP A C 1
ATOM 694 O O . ASP A 1 90 ? 7.611 5.663 -11.139 1.00 93.19 90 ASP A O 1
ATOM 698 N N . ALA A 1 91 ? 5.656 4.687 -10.631 1.00 90.50 91 ALA A N 1
ATOM 699 C CA . ALA A 1 91 ? 5.251 4.451 -12.017 1.00 90.50 91 ALA A CA 1
ATOM 700 C C . ALA A 1 91 ? 5.078 5.757 -12.817 1.00 90.50 91 ALA A C 1
ATOM 702 O O . ALA A 1 91 ? 5.493 5.841 -13.974 1.00 90.50 91 ALA A O 1
ATOM 703 N N . ARG A 1 92 ? 4.500 6.796 -12.200 1.00 90.06 92 ARG A N 1
ATOM 704 C CA . ARG A 1 92 ? 4.369 8.132 -12.810 1.00 90.06 92 ARG A CA 1
ATOM 705 C C . ARG A 1 92 ? 5.718 8.792 -13.035 1.00 90.06 92 ARG A C 1
ATOM 707 O O . ARG A 1 92 ? 5.951 9.363 -14.099 1.00 90.06 92 ARG A O 1
ATOM 714 N N . ASP A 1 93 ? 6.590 8.705 -12.037 1.00 87.75 93 ASP A N 1
ATOM 715 C CA . ASP A 1 93 ? 7.926 9.282 -12.110 1.00 87.75 93 ASP A CA 1
ATOM 716 C C . ASP A 1 93 ? 8.753 8.573 -13.195 1.00 87.75 93 ASP A C 1
ATOM 718 O O . ASP A 1 93 ? 9.391 9.240 -14.010 1.00 87.75 93 ASP A O 1
ATOM 722 N N . ALA A 1 94 ? 8.669 7.242 -13.297 1.00 83.62 94 ALA A N 1
ATOM 723 C CA . ALA A 1 94 ? 9.329 6.462 -14.346 1.00 83.62 94 ALA A CA 1
ATOM 724 C C . ALA A 1 94 ? 8.848 6.843 -15.758 1.00 83.62 94 ALA A C 1
ATOM 726 O O . ALA A 1 94 ? 9.672 7.071 -16.650 1.00 83.62 94 ALA A O 1
ATOM 727 N N . ALA A 1 95 ? 7.532 7.001 -15.943 1.00 78.12 95 ALA A N 1
ATOM 728 C CA . ALA A 1 95 ? 6.939 7.389 -17.222 1.00 78.12 95 ALA A CA 1
ATOM 729 C C . ALA A 1 95 ? 7.341 8.801 -17.691 1.00 78.12 95 ALA A C 1
ATOM 731 O O . ALA A 1 95 ? 7.270 9.101 -18.881 1.00 78.12 95 ALA A O 1
ATOM 732 N N . SER A 1 96 ? 7.788 9.676 -16.782 1.00 73.31 96 SER A N 1
ATOM 733 C CA . SER A 1 96 ? 8.261 11.023 -17.131 1.00 73.31 96 SER A CA 1
ATOM 734 C C . SER A 1 96 ? 9.653 11.051 -17.787 1.00 73.31 96 SER A C 1
ATOM 736 O O . SER A 1 96 ? 10.045 12.076 -18.344 1.00 73.31 96 SER A O 1
ATOM 738 N N . GLY A 1 97 ? 10.406 9.945 -17.720 1.00 70.12 97 GLY A N 1
ATOM 739 C CA . GLY A 1 97 ? 11.798 9.871 -18.171 1.00 70.12 97 GLY A CA 1
ATOM 740 C C . GLY A 1 97 ? 11.988 9.341 -19.597 1.00 70.12 97 GLY A C 1
ATOM 741 O O . GLY A 1 97 ? 12.488 10.055 -20.464 1.00 70.12 97 GLY A O 1
ATOM 742 N N . ARG A 1 98 ? 11.657 8.065 -19.832 1.00 66.25 98 ARG A N 1
ATOM 743 C CA . ARG A 1 98 ? 11.772 7.374 -21.135 1.00 66.25 98 ARG A CA 1
ATOM 744 C C . ARG A 1 98 ? 10.450 6.688 -21.489 1.00 66.25 98 ARG A C 1
ATOM 746 O O . ARG A 1 98 ? 9.702 6.371 -20.567 1.00 66.25 98 ARG A O 1
ATOM 753 N N . PRO A 1 99 ? 10.186 6.401 -22.781 1.00 69.00 99 PRO A N 1
ATOM 754 C CA . PRO A 1 99 ? 9.097 5.508 -23.161 1.00 69.00 99 PRO A CA 1
ATOM 755 C C . PRO A 1 99 ? 9.260 4.175 -22.425 1.00 69.00 99 PRO A C 1
ATOM 757 O O . PRO A 1 99 ? 10.296 3.517 -22.540 1.00 69.00 99 PRO A O 1
ATOM 760 N N . ASP A 1 100 ? 8.258 3.814 -21.631 1.00 68.31 100 ASP A N 1
ATOM 761 C CA . ASP A 1 100 ? 8.343 2.698 -20.687 1.00 68.31 100 ASP A CA 1
ATOM 762 C C . ASP A 1 100 ? 8.560 1.349 -21.397 1.00 68.31 100 ASP A C 1
ATOM 764 O O . ASP A 1 100 ? 9.405 0.551 -20.992 1.00 68.31 100 ASP A O 1
ATOM 768 N N . GLU A 1 101 ? 7.905 1.147 -22.544 1.00 69.38 101 GLU A N 1
ATOM 769 C CA . GLU A 1 101 ? 8.068 -0.050 -23.378 1.00 69.38 101 GLU A CA 1
ATOM 770 C C . GLU A 1 101 ? 9.516 -0.246 -23.841 1.00 69.38 101 GLU A C 1
ATOM 772 O O . GLU A 1 101 ? 10.075 -1.332 -23.705 1.00 69.38 101 GLU A O 1
ATOM 777 N N . GLU A 1 102 ? 10.163 0.809 -24.342 1.00 75.50 102 GLU A N 1
ATOM 778 C CA . GLU A 1 102 ? 11.549 0.742 -24.816 1.00 75.50 102 GLU A CA 1
ATOM 779 C C . GLU A 1 102 ? 12.512 0.393 -23.671 1.00 75.50 102 GLU A C 1
ATOM 781 O O . GLU A 1 102 ? 13.446 -0.396 -23.847 1.00 75.50 102 GLU A O 1
ATOM 786 N N . TRP A 1 103 ? 12.256 0.929 -22.472 1.00 79.44 103 TRP A N 1
ATOM 787 C CA . TRP A 1 103 ? 13.026 0.600 -21.275 1.00 79.44 103 TRP A CA 1
ATOM 788 C C . TRP A 1 103 ? 12.891 -0.883 -20.903 1.00 79.44 103 TRP A C 1
ATOM 790 O O . TRP A 1 103 ? 13.909 -1.542 -20.658 1.00 79.44 103 TRP A O 1
ATOM 800 N N . TRP A 1 104 ? 11.667 -1.425 -20.906 1.00 79.31 104 TRP A N 1
ATOM 801 C CA . TRP A 1 104 ? 11.401 -2.832 -20.592 1.00 79.31 104 TRP A CA 1
ATOM 802 C C . TRP A 1 104 ? 11.965 -3.789 -21.644 1.00 79.31 104 TRP A C 1
ATOM 804 O O . TRP A 1 104 ? 12.596 -4.785 -2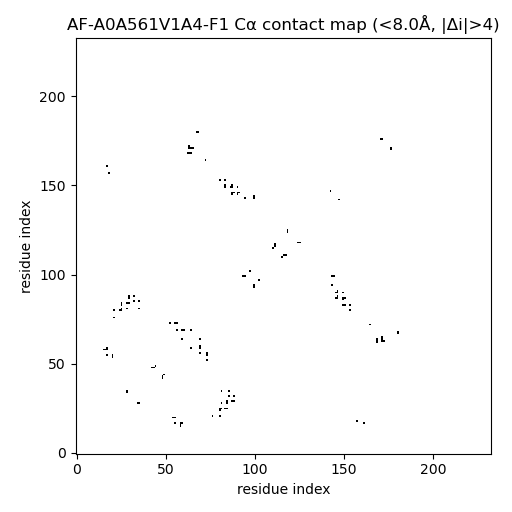1.278 1.00 79.31 104 TRP A O 1
ATOM 814 N N . TYR A 1 105 ? 11.820 -3.484 -22.937 1.00 81.75 105 TYR A N 1
ATOM 815 C CA . TYR A 1 105 ? 12.398 -4.293 -24.015 1.00 81.75 105 TYR A CA 1
ATOM 816 C C . TYR A 1 105 ? 13.926 -4.340 -23.932 1.00 81.75 105 TYR A C 1
ATOM 818 O O . TYR A 1 105 ? 14.516 -5.420 -23.970 1.00 81.75 105 TYR A O 1
ATOM 826 N N . ALA A 1 106 ? 14.583 -3.192 -23.742 1.00 84.44 106 ALA A N 1
ATOM 827 C CA . ALA A 1 106 ? 16.039 -3.147 -23.622 1.00 84.44 106 ALA A CA 1
ATOM 828 C C . ALA A 1 106 ? 16.544 -3.921 -22.389 1.00 84.44 106 ALA A C 1
ATOM 830 O O . ALA A 1 106 ? 17.547 -4.633 -22.460 1.00 84.44 106 ALA A O 1
ATOM 831 N N . ARG A 1 107 ? 15.848 -3.810 -21.249 1.00 84.50 107 ARG A N 1
ATOM 832 C CA . ARG A 1 107 ? 16.235 -4.483 -19.997 1.00 84.50 107 ARG A CA 1
ATOM 833 C C . ARG A 1 107 ? 15.977 -5.985 -20.015 1.00 84.50 107 ARG A C 1
ATOM 835 O O . ARG A 1 107 ? 16.825 -6.733 -19.534 1.00 84.50 107 ARG A O 1
ATOM 842 N N . SER A 1 108 ? 14.848 -6.425 -20.565 1.00 85.12 108 SER A N 1
ATOM 843 C CA . SER A 1 108 ? 14.534 -7.853 -20.701 1.00 85.12 108 SER A CA 1
ATOM 844 C C . SER A 1 108 ? 15.511 -8.551 -21.649 1.00 85.12 108 SER A C 1
ATOM 846 O O . SER A 1 108 ? 16.033 -9.610 -21.300 1.00 85.12 108 SER A O 1
ATOM 848 N N . ALA A 1 109 ? 15.856 -7.922 -22.778 1.00 87.25 109 ALA A N 1
ATOM 849 C CA . ALA A 1 109 ? 16.877 -8.433 -23.691 1.00 87.25 109 ALA A CA 1
ATOM 850 C C . ALA A 1 109 ? 18.248 -8.570 -23.003 1.00 87.25 109 ALA A C 1
ATOM 852 O O . ALA A 1 109 ? 18.863 -9.635 -23.060 1.00 87.25 109 ALA A O 1
ATOM 853 N N . ALA A 1 110 ? 18.689 -7.535 -22.279 1.00 90.69 110 ALA A N 1
ATOM 854 C CA . ALA A 1 110 ? 19.951 -7.570 -21.540 1.00 90.69 110 ALA A CA 1
ATOM 855 C C . ALA A 1 110 ? 19.966 -8.639 -20.429 1.00 90.69 110 ALA A C 1
ATOM 857 O O . ALA A 1 110 ? 20.996 -9.267 -20.195 1.00 90.69 110 ALA A O 1
ATOM 858 N N . LEU A 1 111 ? 18.838 -8.874 -19.746 1.00 89.50 111 LEU A N 1
ATOM 859 C CA . LEU A 1 111 ? 18.731 -9.926 -18.730 1.00 89.50 111 LEU A CA 1
ATOM 860 C C . LEU A 1 111 ? 18.944 -11.318 -19.338 1.00 89.50 111 LEU A C 1
ATOM 862 O O . LEU A 1 111 ? 19.671 -12.119 -18.759 1.00 89.50 111 LEU A O 1
ATOM 866 N N . VAL A 1 112 ? 18.344 -11.591 -20.499 1.00 89.56 112 VAL A N 1
ATOM 867 C CA . VAL A 1 112 ? 18.502 -12.874 -21.203 1.00 89.56 112 VAL A CA 1
ATOM 868 C C . VAL A 1 112 ? 19.931 -13.054 -21.717 1.00 89.56 112 VAL A C 1
ATOM 870 O O . VAL A 1 112 ? 20.468 -14.156 -21.645 1.00 89.56 112 VAL A O 1
ATOM 873 N N . GLU A 1 113 ? 20.571 -11.985 -22.194 1.00 93.25 113 GLU A N 1
ATOM 874 C CA . GLU A 1 113 ? 21.969 -12.028 -22.639 1.00 93.25 113 GLU A CA 1
ATOM 875 C C . GLU A 1 113 ? 22.938 -12.316 -21.479 1.00 93.25 113 GLU A C 1
ATOM 877 O O . GLU A 1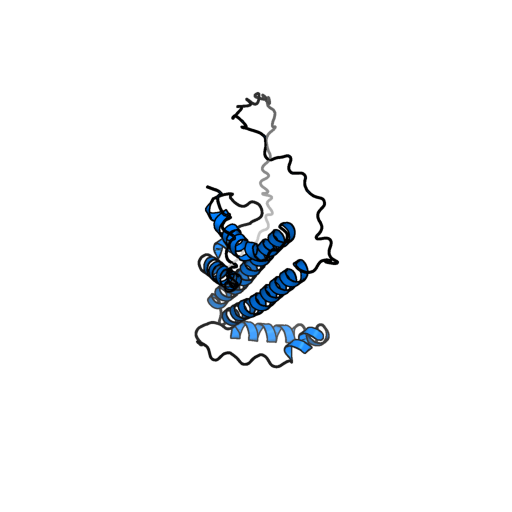 113 ? 23.828 -13.158 -21.601 1.00 93.25 113 GLU A O 1
ATOM 882 N N . LEU A 1 114 ? 22.755 -11.643 -20.338 1.00 95.44 114 LEU A N 1
ATOM 883 C CA . LEU A 1 114 ? 23.648 -11.754 -19.179 1.00 95.44 114 LEU A CA 1
ATOM 884 C C . LEU A 1 114 ? 23.378 -12.995 -18.319 1.00 95.44 114 LEU A C 1
ATOM 886 O O . LEU A 1 114 ? 24.287 -13.496 -17.654 1.00 95.44 114 LEU A O 1
ATOM 890 N N . VAL A 1 115 ? 22.131 -13.469 -18.291 1.00 93.94 115 VAL A N 1
ATOM 891 C CA . VAL A 1 115 ? 21.681 -14.603 -17.473 1.00 93.94 115 VAL A CA 1
ATOM 892 C C . VAL A 1 115 ? 20.811 -15.535 -18.329 1.00 93.94 115 VAL A C 1
ATOM 894 O O . VAL A 1 115 ? 19.593 -15.606 -18.146 1.00 93.94 115 VAL A O 1
ATOM 897 N N . PRO A 1 116 ? 21.414 -16.281 -19.271 1.00 91.94 116 PRO A N 1
ATOM 898 C CA . PRO A 1 116 ? 20.667 -17.113 -20.216 1.00 91.94 116 PRO A CA 1
ATOM 899 C C . PRO A 1 116 ? 19.889 -18.261 -19.551 1.00 91.94 116 PRO A C 1
ATOM 901 O O . PRO A 1 116 ? 18.923 -18.757 -20.120 1.00 91.94 116 PRO A O 1
ATOM 904 N N . ASP A 1 117 ? 20.267 -18.660 -18.335 1.00 93.81 117 ASP A N 1
ATOM 905 C CA . ASP A 1 117 ? 19.614 -19.691 -17.521 1.00 93.81 117 ASP A CA 1
ATOM 906 C C . ASP A 1 117 ? 18.649 -19.112 -16.463 1.00 93.81 117 ASP A C 1
ATOM 908 O O . ASP A 1 117 ? 18.254 -19.811 -15.528 1.00 93.81 117 ASP A O 1
ATOM 912 N N . VAL A 1 118 ? 18.242 -17.836 -16.575 1.00 91.00 118 VAL A N 1
ATOM 913 C CA . VAL A 1 118 ? 17.373 -17.165 -15.582 1.00 91.00 118 VAL A CA 1
ATOM 914 C C . VAL A 1 118 ? 16.065 -17.921 -15.327 1.00 91.00 118 VAL A C 1
ATOM 916 O O . VAL A 1 118 ? 15.600 -17.977 -14.185 1.00 91.00 118 VAL A O 1
ATOM 919 N N . ALA A 1 119 ? 15.509 -18.551 -16.364 1.00 89.94 119 ALA A N 1
ATOM 920 C CA . ALA A 1 119 ? 14.274 -19.318 -16.262 1.00 89.94 119 ALA A CA 1
ATOM 921 C C . ALA A 1 119 ? 14.449 -20.623 -15.470 1.00 89.94 119 ALA A C 1
ATOM 923 O O . ALA A 1 119 ? 13.563 -21.011 -14.709 1.00 89.94 119 ALA A O 1
ATOM 924 N N . ASP A 1 120 ? 15.612 -21.264 -15.595 1.00 94.31 120 ASP A N 1
ATOM 925 C CA . ASP A 1 120 ? 15.949 -22.474 -14.841 1.00 94.31 120 ASP A CA 1
ATOM 926 C C . ASP A 1 120 ? 16.288 -22.140 -13.381 1.00 94.31 120 ASP A C 1
ATOM 928 O O . ASP A 1 120 ? 16.005 -22.924 -12.474 1.00 94.31 120 ASP A O 1
ATOM 932 N N . ARG A 1 121 ? 16.842 -20.944 -13.134 1.00 93.75 121 ARG A N 1
ATOM 933 C CA . ARG A 1 121 ? 17.108 -20.424 -11.781 1.00 93.75 121 ARG A CA 1
ATOM 934 C C . ARG A 1 121 ? 15.843 -19.978 -11.049 1.00 93.75 121 ARG A C 1
ATOM 936 O O . ARG A 1 121 ? 15.826 -20.007 -9.820 1.00 93.75 121 ARG A O 1
ATOM 943 N N . SER A 1 122 ? 14.808 -19.566 -11.784 1.00 92.25 122 SER A N 1
ATOM 944 C CA . SER A 1 122 ? 13.556 -19.021 -11.234 1.00 92.25 122 SER A CA 1
ATOM 945 C C . SER A 1 122 ? 12.316 -19.768 -11.754 1.00 92.25 122 SER A C 1
ATOM 947 O O . SER A 1 122 ? 11.422 -19.145 -12.331 1.00 92.25 122 SER A O 1
ATOM 949 N N . PRO A 1 123 ? 12.216 -21.096 -11.547 1.00 94.50 123 PRO A N 1
ATOM 950 C CA . PRO A 1 123 ? 11.260 -21.940 -12.266 1.00 94.50 123 PRO A CA 1
ATOM 951 C C . PRO A 1 123 ? 9.795 -21.598 -11.975 1.00 94.50 123 PRO A C 1
ATOM 953 O O . PRO A 1 123 ? 8.974 -21.602 -12.890 1.00 94.50 123 PRO A O 1
ATOM 956 N N . GLU A 1 124 ? 9.458 -21.265 -10.727 1.00 95.19 124 GLU A N 1
ATOM 957 C CA . GLU A 1 124 ? 8.083 -20.906 -10.353 1.00 95.19 124 GLU A CA 1
ATOM 958 C C . GLU A 1 124 ? 7.675 -19.538 -10.907 1.00 95.19 124 GLU A C 1
ATOM 960 O O . GLU A 1 124 ? 6.546 -19.369 -11.365 1.00 95.19 124 GLU A O 1
ATOM 965 N N . LEU A 1 125 ? 8.609 -18.581 -10.948 1.00 90.12 125 LEU A N 1
ATOM 966 C CA . LEU A 1 125 ? 8.366 -17.280 -11.567 1.00 90.12 125 LEU A CA 1
ATOM 967 C C . LEU A 1 125 ? 8.164 -17.447 -13.075 1.00 90.12 125 LEU A C 1
ATOM 969 O O . LEU A 1 125 ? 7.169 -16.995 -13.622 1.00 90.12 125 LEU A O 1
ATOM 973 N N . SER A 1 126 ? 9.041 -18.198 -13.741 1.00 90.19 126 SER A N 1
ATOM 974 C CA . SER A 1 126 ? 8.886 -18.499 -15.167 1.00 90.19 126 SER A CA 1
ATOM 975 C C . SER A 1 126 ? 7.633 -19.305 -15.483 1.00 90.19 126 SER A C 1
ATOM 977 O O . SER A 1 126 ? 7.127 -19.226 -16.597 1.00 90.19 126 SER A O 1
ATOM 979 N N . ARG A 1 127 ? 7.127 -20.108 -14.544 1.00 91.56 127 ARG A N 1
ATOM 980 C CA . ARG A 1 127 ? 5.835 -20.772 -14.704 1.00 91.56 127 ARG A CA 1
ATOM 981 C C . ARG A 1 127 ? 4.697 -19.757 -14.683 1.00 91.56 127 ARG A C 1
ATOM 983 O O . ARG A 1 127 ? 3.851 -19.828 -15.564 1.00 91.56 127 ARG A O 1
ATOM 990 N N . MET A 1 128 ? 4.699 -18.840 -13.718 1.00 91.44 128 MET A N 1
ATOM 991 C CA . MET A 1 128 ? 3.704 -17.772 -13.616 1.00 91.44 128 MET A CA 1
ATOM 992 C C . MET A 1 128 ? 3.690 -16.888 -14.873 1.00 91.44 128 MET A C 1
ATOM 994 O O . MET A 1 128 ? 2.626 -16.666 -15.430 1.00 91.44 128 MET A O 1
ATOM 998 N N . GLU A 1 129 ? 4.856 -16.468 -15.371 1.00 85.06 129 GLU A N 1
ATOM 999 C CA . GLU A 1 129 ? 4.993 -15.607 -16.566 1.00 85.06 129 GLU A CA 1
ATOM 1000 C C . GLU A 1 129 ? 4.518 -16.262 -17.878 1.00 85.06 129 GLU A C 1
ATOM 1002 O O . GLU A 1 129 ? 4.244 -15.578 -18.859 1.00 85.06 129 GLU A O 1
ATOM 1007 N N . ARG A 1 130 ? 4.445 -17.600 -17.936 1.00 87.06 130 ARG A N 1
ATOM 1008 C CA . ARG A 1 130 ? 3.915 -18.319 -19.111 1.00 87.06 130 ARG A CA 1
ATOM 1009 C C . ARG A 1 130 ? 2.393 -18.377 -19.129 1.00 87.06 130 ARG A C 1
ATOM 1011 O O . ARG A 1 130 ? 1.827 -18.723 -20.168 1.00 87.06 130 ARG A O 1
ATOM 1018 N N . GLU A 1 131 ? 1.744 -18.119 -17.998 1.00 88.69 131 GLU A N 1
ATOM 1019 C CA . GLU A 1 131 ? 0.293 -18.026 -17.968 1.00 88.69 131 GLU A CA 1
ATOM 1020 C C . GLU A 1 131 ? -0.139 -16.781 -18.755 1.00 88.69 131 GLU A C 1
ATOM 1022 O O . GLU A 1 131 ? 0.507 -15.736 -18.667 1.00 88.69 131 GLU A O 1
ATOM 1027 N N . PRO A 1 132 ? -1.206 -16.874 -19.563 1.00 76.56 132 PRO A N 1
ATOM 1028 C CA . PRO A 1 132 ? -1.666 -15.739 -20.344 1.00 76.56 132 PRO A CA 1
ATOM 1029 C C . PRO A 1 132 ? -2.043 -14.586 -19.414 1.00 76.56 132 PRO A C 1
ATOM 1031 O O . PRO A 1 132 ? -2.847 -14.756 -18.493 1.00 76.56 132 PRO A O 1
ATOM 1034 N N . ALA A 1 133 ? -1.478 -13.409 -19.687 1.00 71.94 133 ALA A N 1
ATOM 1035 C CA . ALA A 1 133 ? -1.861 -12.190 -18.997 1.00 71.94 133 ALA A CA 1
ATOM 1036 C C . ALA A 1 133 ? -3.373 -11.940 -19.169 1.00 71.94 133 ALA A C 1
ATOM 1038 O O . ALA A 1 133 ? -3.948 -12.300 -20.209 1.00 71.94 133 ALA A O 1
ATOM 1039 N N . PRO A 1 134 ? -4.038 -11.332 -18.172 1.00 70.81 134 PRO A N 1
ATOM 1040 C CA . PRO A 1 134 ? -5.394 -10.840 -18.346 1.00 70.81 134 PRO A CA 1
ATOM 1041 C C . PRO A 1 134 ? -5.484 -9.969 -19.608 1.00 70.81 134 PRO A C 1
ATOM 1043 O O . PRO A 1 134 ? -4.523 -9.273 -19.936 1.00 70.81 134 PRO A O 1
ATOM 1046 N N . PRO A 1 135 ? -6.611 -10.001 -20.339 1.00 68.88 135 PRO A N 1
ATOM 1047 C CA . PRO A 1 135 ? -6.776 -9.133 -21.495 1.00 68.88 135 PRO A CA 1
ATOM 1048 C C . PRO A 1 135 ? -6.607 -7.674 -21.065 1.00 68.88 135 PRO A C 1
ATOM 1050 O O . PRO A 1 135 ? -7.245 -7.253 -20.099 1.00 68.88 135 PRO A O 1
ATOM 1053 N N . GLU A 1 136 ? -5.777 -6.929 -21.804 1.00 66.81 136 GLU A N 1
ATOM 1054 C CA . GLU A 1 136 ? -5.628 -5.479 -21.645 1.00 66.81 136 GLU A CA 1
ATOM 1055 C C . GLU A 1 136 ? -7.031 -4.853 -21.572 1.00 66.81 136 GLU A C 1
ATOM 1057 O O . GLU A 1 136 ? -7.862 -5.087 -22.466 1.00 66.81 136 GLU A O 1
ATOM 1062 N N . PRO A 1 137 ? -7.355 -4.119 -20.497 1.00 63.78 137 PRO A N 1
ATOM 1063 C CA . PRO A 1 137 ? -8.667 -3.527 -20.373 1.00 63.78 137 PRO A CA 1
ATOM 1064 C C . PRO A 1 137 ? -8.882 -2.549 -21.524 1.00 63.78 137 PRO A C 1
ATOM 1066 O O . PRO A 1 137 ? -8.008 -1.755 -21.861 1.00 63.78 137 PRO A O 1
ATOM 1069 N N . SER A 1 138 ? -10.080 -2.573 -22.112 1.00 58.66 138 SER A N 1
ATOM 1070 C CA . SER A 1 138 ? -10.509 -1.585 -23.103 1.00 58.66 138 SER A CA 1
ATOM 1071 C C . SER A 1 138 ? -10.722 -0.233 -22.405 1.00 58.66 138 SER A C 1
ATOM 1073 O O . SER A 1 138 ? -11.850 0.143 -22.078 1.00 58.66 138 SER A O 1
ATOM 1075 N N . GLY A 1 139 ? -9.628 0.435 -22.060 1.00 59.66 139 GLY A N 1
ATOM 1076 C CA . GLY A 1 139 ? -9.581 1.677 -21.306 1.00 59.66 139 GLY A CA 1
ATOM 1077 C C . GLY A 1 139 ? -8.913 2.796 -22.093 1.00 59.66 139 GLY A C 1
ATOM 1078 O O . GLY A 1 139 ? -8.488 2.622 -23.227 1.00 59.66 139 GLY A O 1
ATOM 1079 N N . ASP A 1 140 ? -8.865 3.970 -21.475 1.00 57.81 140 ASP A N 1
ATOM 1080 C CA . ASP A 1 140 ? -8.201 5.155 -22.007 1.00 57.81 140 ASP A CA 1
ATOM 1081 C C . ASP A 1 140 ? -6.699 4.884 -22.232 1.00 57.81 140 ASP A C 1
ATOM 1083 O O . ASP A 1 140 ? -5.931 4.765 -21.272 1.00 57.81 140 ASP A O 1
ATOM 1087 N N . ASP A 1 141 ? -6.298 4.797 -23.506 1.00 63.84 141 ASP A N 1
ATOM 1088 C CA . ASP A 1 141 ? -4.920 4.564 -23.977 1.00 63.84 141 ASP A CA 1
ATOM 1089 C C . ASP A 1 141 ? -3.914 5.632 -23.501 1.00 63.84 141 ASP A C 1
ATOM 1091 O O . ASP A 1 141 ? -2.714 5.519 -23.741 1.00 63.84 141 ASP A O 1
ATOM 1095 N N . SER A 1 142 ? -4.366 6.693 -22.827 1.00 74.25 142 SER A N 1
ATOM 1096 C CA . SER A 1 142 ? -3.499 7.787 -22.387 1.00 74.25 142 SER A CA 1
ATOM 1097 C C . SER A 1 142 ? -2.674 7.498 -21.124 1.00 74.25 142 SER A C 1
ATOM 1099 O O . SER A 1 142 ? -1.694 8.206 -20.882 1.00 74.25 142 SER A O 1
ATOM 1101 N N . MET A 1 143 ? -3.015 6.483 -20.316 1.00 83.38 143 MET A N 1
ATOM 1102 C CA . MET A 1 143 ? -2.226 6.133 -19.122 1.00 83.38 143 MET A CA 1
ATOM 1103 C C . MET A 1 143 ? -1.110 5.124 -19.458 1.00 83.38 143 MET A C 1
ATOM 1105 O O . MET A 1 143 ? -1.405 4.096 -20.069 1.00 83.38 143 MET A O 1
ATOM 1109 N N . PRO A 1 144 ? 0.148 5.350 -19.029 1.00 84.06 144 PRO A N 1
ATOM 1110 C CA . PRO A 1 144 ? 1.222 4.369 -19.183 1.00 84.06 144 PRO A CA 1
ATOM 1111 C C . PRO A 1 144 ? 0.903 3.045 -18.478 1.00 84.06 144 PRO A C 1
ATOM 1113 O O . PRO A 1 144 ? 0.334 3.049 -17.380 1.00 84.06 144 PRO A O 1
ATOM 1116 N N . TYR A 1 145 ? 1.315 1.927 -19.083 1.00 83.00 145 TYR A N 1
ATOM 1117 C CA . TYR A 1 145 ? 1.056 0.573 -18.578 1.00 83.00 145 TYR A CA 1
ATOM 1118 C C . TYR A 1 145 ? 1.400 0.386 -17.084 1.00 83.00 145 TYR A C 1
ATOM 1120 O O . TYR A 1 145 ? 0.516 -0.052 -16.349 1.00 83.00 145 TYR A O 1
ATOM 1128 N N . PRO A 1 146 ? 2.576 0.799 -16.559 1.00 86.12 146 PRO A N 1
ATOM 1129 C CA . PRO A 1 146 ? 2.900 0.578 -15.146 1.00 86.12 146 PRO A CA 1
ATOM 1130 C C . PRO A 1 146 ? 1.982 1.321 -14.179 1.00 86.12 146 PRO A C 1
ATOM 1132 O O . PRO A 1 146 ? 1.680 0.813 -13.100 1.00 86.12 146 PRO A O 1
ATOM 1135 N N . GLU A 1 147 ? 1.531 2.532 -14.537 1.00 90.19 147 GLU A N 1
ATOM 1136 C CA . GLU A 1 147 ? 0.592 3.268 -13.686 1.00 90.19 147 GLU A CA 1
ATOM 1137 C C . GLU A 1 147 ? -0.771 2.568 -13.679 1.00 90.19 147 GLU A C 1
ATOM 1139 O O . GLU A 1 147 ? -1.390 2.437 -12.618 1.00 90.19 147 GLU A O 1
ATOM 1144 N N . ARG A 1 148 ? -1.234 2.109 -14.849 1.00 88.25 148 ARG A N 1
ATOM 1145 C CA . ARG A 1 148 ? -2.484 1.355 -14.985 1.00 88.25 148 ARG A CA 1
ATOM 1146 C C . ARG A 1 148 ? -2.433 0.063 -14.169 1.00 88.25 148 ARG A C 1
ATOM 1148 O O . ARG A 1 148 ? -3.281 -0.117 -13.296 1.00 88.25 148 ARG A O 1
ATOM 1155 N N . GLU A 1 149 ? -1.398 -0.749 -14.357 1.00 88.19 149 GLU A N 1
ATOM 1156 C CA . GLU A 1 149 ? -1.210 -2.014 -13.641 1.00 88.19 149 GLU A CA 1
ATOM 1157 C C . GLU A 1 149 ? -1.165 -1.805 -12.118 1.00 88.19 149 GLU A C 1
ATOM 1159 O O . GLU A 1 149 ? -1.854 -2.490 -11.359 1.00 88.19 149 GLU A O 1
ATOM 1164 N N . ALA A 1 150 ? -0.445 -0.782 -11.642 1.00 92.81 150 ALA A N 1
ATOM 1165 C CA . ALA A 1 150 ? -0.381 -0.461 -10.216 1.00 92.81 150 ALA A CA 1
ATOM 1166 C C . ALA A 1 150 ? -1.753 -0.073 -9.622 1.00 92.81 150 ALA A C 1
ATOM 1168 O O . ALA A 1 150 ? -2.066 -0.399 -8.472 1.00 92.81 150 ALA A O 1
ATOM 1169 N N . ARG A 1 151 ? -2.605 0.618 -10.389 1.00 92.75 151 ARG A N 1
ATOM 1170 C CA . ARG A 1 151 ? -3.968 0.995 -9.963 1.00 92.75 151 ARG A CA 1
ATOM 1171 C C . ARG A 1 151 ? -4.930 -0.188 -9.954 1.00 92.75 151 ARG A C 1
ATOM 1173 O O . ARG A 1 151 ? -5.809 -0.260 -9.084 1.00 92.75 151 ARG A O 1
ATOM 1180 N N . GLU A 1 152 ? -4.790 -1.086 -10.917 1.00 91.31 152 GLU A N 1
ATOM 1181 C CA . GLU A 1 152 ? -5.579 -2.312 -11.005 1.00 91.31 152 GLU A CA 1
ATOM 1182 C C . GLU A 1 152 ? -5.212 -3.267 -9.873 1.00 91.31 152 GLU A C 1
ATOM 1184 O O . GLU A 1 152 ? -6.098 -3.691 -9.123 1.00 91.31 152 GLU A O 1
ATOM 1189 N N . THR A 1 153 ? -3.911 -3.455 -9.644 1.00 92.62 153 THR A N 1
ATOM 1190 C CA . THR A 1 153 ? -3.359 -4.175 -8.491 1.00 92.62 153 THR A CA 1
ATOM 1191 C C . THR A 1 153 ? -3.919 -3.620 -7.181 1.00 92.62 153 THR A C 1
ATOM 1193 O O . THR A 1 153 ? -4.530 -4.369 -6.420 1.00 92.62 153 THR A O 1
ATOM 1196 N N . PHE A 1 154 ? -3.861 -2.300 -6.949 1.00 94.75 154 PHE A N 1
ATOM 1197 C CA . PHE A 1 154 ? -4.458 -1.682 -5.755 1.00 94.75 154 PHE A CA 1
ATOM 1198 C C . PHE A 1 154 ? -5.940 -2.045 -5.573 1.00 94.75 154 PHE A C 1
ATOM 1200 O O . PHE A 1 154 ? -6.398 -2.299 -4.456 1.00 94.75 154 PHE A O 1
ATOM 1207 N N . THR A 1 155 ? -6.711 -2.055 -6.661 1.00 92.75 155 THR A N 1
ATOM 1208 C CA . THR A 1 155 ? -8.146 -2.352 -6.611 1.00 92.75 155 THR A CA 1
ATOM 1209 C C . THR A 1 155 ? -8.398 -3.815 -6.250 1.00 92.75 155 THR A C 1
ATOM 1211 O O . THR A 1 155 ? -9.244 -4.092 -5.392 1.00 92.75 155 THR A O 1
ATOM 1214 N N . ALA A 1 156 ? -7.653 -4.737 -6.862 1.00 91.62 156 ALA A N 1
ATOM 1215 C CA . ALA A 1 156 ? -7.734 -6.165 -6.579 1.00 91.62 156 ALA A CA 1
ATOM 1216 C C . ALA A 1 156 ? -7.297 -6.479 -5.137 1.00 91.62 156 ALA A C 1
ATOM 1218 O O . ALA A 1 156 ? -8.036 -7.120 -4.383 1.00 91.62 156 ALA A O 1
ATOM 1219 N N . GLU A 1 157 ? -6.145 -5.957 -4.715 1.00 93.25 157 GLU A N 1
ATOM 1220 C CA . GLU A 1 157 ? -5.589 -6.154 -3.375 1.00 93.25 157 GLU A CA 1
ATOM 1221 C C . GLU A 1 157 ? -6.497 -5.581 -2.282 1.00 93.25 157 GLU A C 1
ATOM 1223 O O . GLU A 1 157 ? -6.713 -6.224 -1.251 1.00 93.25 157 GLU A O 1
ATOM 1228 N N . LEU A 1 158 ? -7.098 -4.406 -2.510 1.00 94.38 158 LEU A N 1
ATOM 1229 C CA . LEU A 1 158 ? -8.071 -3.832 -1.583 1.00 94.38 158 LEU A CA 1
ATOM 1230 C C . LEU A 1 158 ? -9.286 -4.754 -1.416 1.00 94.38 158 LEU A C 1
ATOM 1232 O O . LEU A 1 158 ? -9.782 -4.901 -0.298 1.00 94.38 158 LEU A O 1
ATOM 1236 N N . GLY A 1 159 ? -9.752 -5.385 -2.497 1.00 91.75 159 GLY A N 1
ATOM 1237 C CA . GLY A 1 159 ? -10.816 -6.389 -2.448 1.00 91.75 159 GLY A CA 1
ATOM 1238 C C . GLY A 1 159 ? -10.453 -7.555 -1.528 1.00 91.75 159 GLY A C 1
ATOM 1239 O O . GLY A 1 159 ? -11.158 -7.812 -0.551 1.00 91.75 159 GLY A O 1
ATOM 1240 N N . VAL A 1 160 ? -9.298 -8.180 -1.770 1.00 93.25 160 VAL A N 1
ATOM 1241 C CA . VAL A 1 160 ? -8.787 -9.307 -0.967 1.00 93.25 160 VAL A CA 1
ATOM 1242 C C . VAL A 1 160 ? -8.629 -8.924 0.507 1.00 93.25 160 VAL A C 1
ATOM 1244 O O . VAL A 1 160 ? -9.021 -9.674 1.408 1.00 93.25 160 VAL A O 1
ATOM 1247 N N . LEU A 1 161 ? -8.084 -7.740 0.781 1.00 92.50 161 LEU A N 1
ATOM 1248 C CA . LEU A 1 161 ? -7.851 -7.270 2.142 1.00 92.50 161 LEU A CA 1
ATOM 1249 C C . LEU A 1 161 ? -9.172 -7.018 2.880 1.00 92.50 161 LEU A C 1
ATOM 1251 O O . LEU A 1 161 ? -9.322 -7.420 4.038 1.00 92.50 161 LEU A O 1
ATOM 1255 N N . LEU A 1 162 ? -10.160 -6.413 2.216 1.00 89.69 162 LEU A N 1
ATOM 1256 C CA . LEU A 1 162 ? -11.490 -6.199 2.788 1.00 89.69 162 LEU A CA 1
ATOM 1257 C C . LEU A 1 162 ? -12.259 -7.509 2.996 1.00 89.69 162 LEU A C 1
ATOM 1259 O O . LEU A 1 162 ? -12.946 -7.645 4.013 1.00 89.69 162 LEU A O 1
ATOM 1263 N N . ASP A 1 163 ? -12.099 -8.493 2.114 1.00 90.19 163 ASP A N 1
ATOM 1264 C CA . ASP A 1 163 ? -12.635 -9.841 2.314 1.00 90.19 163 ASP A CA 1
ATOM 1265 C C . ASP A 1 163 ? -12.000 -10.521 3.532 1.00 90.19 163 ASP A C 1
ATOM 1267 O O . ASP A 1 163 ? -12.703 -11.126 4.353 1.00 90.19 163 ASP A O 1
ATOM 1271 N N . GLY A 1 164 ? -10.687 -10.347 3.718 1.00 89.00 164 GLY A N 1
ATOM 1272 C CA . GLY A 1 164 ? -9.953 -10.780 4.907 1.00 89.00 164 GLY A CA 1
ATOM 1273 C C . GLY A 1 164 ? -10.471 -10.130 6.195 1.00 89.00 164 GLY A C 1
ATOM 1274 O O . GLY A 1 164 ? -10.693 -10.825 7.195 1.00 89.00 164 GLY A O 1
ATOM 1275 N N . VAL A 1 165 ? -10.750 -8.821 6.167 1.00 85.94 165 VAL A N 1
ATOM 1276 C CA . VAL A 1 165 ? -11.404 -8.096 7.272 1.00 85.94 165 VAL A CA 1
ATOM 1277 C C . VAL A 1 165 ? -12.800 -8.659 7.529 1.00 85.94 165 VAL A C 1
ATOM 1279 O O . VAL A 1 165 ? -13.137 -8.971 8.672 1.00 85.94 165 VAL A O 1
ATOM 1282 N N . GLY A 1 166 ? -13.603 -8.865 6.484 1.00 86.75 166 GLY A N 1
ATOM 1283 C CA . GLY A 1 166 ? -14.930 -9.467 6.594 1.00 86.75 166 GLY A CA 1
ATOM 1284 C C . GLY A 1 166 ? -14.885 -10.862 7.224 1.00 86.75 166 GLY A C 1
ATOM 1285 O O . GLY A 1 166 ? -15.695 -11.183 8.098 1.00 86.75 166 GLY A O 1
ATOM 1286 N N . ALA A 1 167 ? -13.904 -11.682 6.848 1.00 86.62 167 ALA A N 1
ATOM 1287 C CA . ALA A 1 167 ? -13.675 -12.991 7.447 1.00 86.62 167 ALA A CA 1
ATOM 1288 C C . ALA A 1 167 ? -13.265 -12.890 8.925 1.00 86.62 167 ALA A C 1
ATOM 1290 O O . ALA A 1 167 ? -13.761 -13.661 9.748 1.00 86.62 167 ALA A O 1
ATOM 1291 N N . ALA A 1 168 ? -12.418 -11.922 9.289 1.00 81.56 168 ALA A N 1
ATOM 1292 C CA . ALA A 1 168 ? -12.045 -11.667 10.680 1.00 81.56 168 ALA A CA 1
ATOM 1293 C C . ALA A 1 168 ? -13.249 -11.233 11.533 1.00 81.56 168 ALA A C 1
ATOM 1295 O O . ALA A 1 168 ? -13.413 -11.732 12.644 1.00 81.56 168 ALA A O 1
ATOM 1296 N N . VAL A 1 169 ? -14.131 -10.383 10.997 1.00 83.38 169 VAL A N 1
ATOM 1297 C CA . VAL A 1 169 ? -15.379 -9.974 11.664 1.00 83.38 169 VAL A CA 1
ATOM 1298 C C . VAL A 1 169 ? -16.296 -11.173 11.903 1.00 83.38 169 VAL A C 1
ATOM 1300 O O . VAL A 1 169 ? -16.833 -11.323 13.000 1.00 83.38 169 VAL A O 1
ATOM 1303 N N . ARG A 1 170 ? -16.454 -12.063 10.912 1.00 83.12 170 ARG A N 1
ATOM 1304 C CA . ARG A 1 170 ? -17.249 -13.294 11.071 1.00 83.12 170 ARG A CA 1
ATOM 1305 C C . ARG A 1 170 ? -16.664 -14.216 12.143 1.00 83.12 170 ARG A C 1
ATOM 1307 O O . ARG A 1 170 ? -17.420 -14.728 12.963 1.00 83.12 170 ARG A O 1
ATOM 1314 N N . ARG A 1 171 ? -15.335 -14.379 12.180 1.00 78.19 171 ARG A N 1
ATOM 1315 C CA . ARG A 1 171 ? -14.646 -15.186 13.203 1.00 78.19 171 ARG A CA 1
ATOM 1316 C C . ARG A 1 171 ? -14.743 -14.581 14.600 1.00 78.19 171 ARG A C 1
ATOM 1318 O O . ARG A 1 171 ? -15.003 -15.317 15.535 1.00 78.19 171 ARG A O 1
ATOM 1325 N N . GLY A 1 172 ? -14.589 -13.264 14.747 1.00 68.25 172 GLY A N 1
ATOM 1326 C CA . GLY A 1 172 ? -14.684 -12.581 16.045 1.00 68.25 172 GLY A CA 1
ATOM 1327 C C . GLY A 1 172 ? -16.079 -12.634 16.678 1.00 68.25 172 GLY A C 1
ATOM 1328 O O . GLY A 1 172 ? -16.210 -12.492 17.888 1.00 68.25 172 GLY A O 1
ATOM 1329 N N . ARG A 1 173 ? -17.121 -12.881 15.873 1.00 61.81 173 ARG A N 1
ATOM 1330 C CA . ARG A 1 173 ? -18.486 -13.160 16.348 1.00 61.81 173 ARG A CA 1
ATOM 1331 C C . ARG A 1 173 ? -18.704 -14.625 16.747 1.00 61.81 173 ARG A C 1
ATOM 1333 O O . ARG A 1 173 ? -19.714 -14.926 17.376 1.00 61.81 173 ARG A O 1
ATOM 1340 N N . GLY A 1 174 ? -17.782 -15.522 16.394 1.00 49.72 174 GLY A N 1
ATOM 1341 C CA . GLY A 1 174 ? -17.736 -16.899 16.877 1.00 49.72 174 GLY A CA 1
ATOM 1342 C C . GLY A 1 174 ? -16.899 -16.984 18.153 1.00 49.72 174 GLY A C 1
ATOM 1343 O O . GLY A 1 174 ? -15.741 -16.580 18.179 1.00 49.72 174 GLY A O 1
ATOM 1344 N N . VAL A 1 175 ? -17.480 -17.508 19.231 1.00 48.28 175 VAL A N 1
ATOM 1345 C CA . VAL A 1 175 ? -16.728 -17.906 20.430 1.00 48.28 175 VAL A CA 1
ATOM 1346 C C . VAL A 1 175 ? -15.638 -18.906 20.011 1.00 48.28 175 VAL A C 1
ATOM 1348 O O . VAL A 1 175 ? -15.958 -19.910 19.385 1.00 48.28 175 VAL A O 1
ATOM 1351 N N . ASN A 1 176 ? -14.386 -18.627 20.390 1.00 44.03 176 ASN A N 1
ATOM 1352 C CA . ASN A 1 176 ? -13.121 -19.319 20.068 1.00 44.03 176 ASN A CA 1
ATOM 1353 C C . ASN A 1 176 ? -12.402 -18.891 18.778 1.00 44.03 176 ASN A C 1
ATOM 1355 O O . ASN A 1 176 ? -12.626 -19.425 17.695 1.00 44.03 176 ASN A O 1
ATOM 1359 N N . SER A 1 177 ? -11.405 -18.016 18.947 1.00 45.97 177 SER A N 1
ATOM 1360 C CA . SER A 1 177 ? -10.318 -17.833 17.982 1.00 45.97 177 SER A CA 1
ATOM 1361 C C . SER A 1 177 ? -9.060 -18.569 18.480 1.00 45.97 177 SER A C 1
ATOM 1363 O O . SER A 1 177 ? -8.704 -18.391 19.644 1.00 45.97 177 SER A O 1
ATOM 1365 N N . PRO A 1 178 ? -8.367 -19.364 17.640 1.00 41.72 178 PRO A N 1
ATOM 1366 C CA . PRO A 1 178 ? -7.128 -20.067 18.001 1.00 41.72 178 PRO A CA 1
ATOM 1367 C C . PRO A 1 178 ? -5.887 -19.156 18.057 1.00 41.72 178 PRO A C 1
ATOM 1369 O O . PRO A 1 178 ? -4.817 -19.599 18.463 1.00 41.72 178 PRO A O 1
ATOM 1372 N N . TRP A 1 179 ? -6.003 -17.886 17.655 1.00 43.47 179 TRP A N 1
ATOM 1373 C CA . TRP A 1 179 ? -4.945 -16.894 17.859 1.00 43.47 179 TRP A CA 1
ATOM 1374 C C . TRP A 1 179 ? -5.088 -16.267 19.249 1.00 43.47 179 TRP A C 1
ATOM 1376 O O . TRP A 1 179 ? -6.222 -15.948 19.625 1.00 43.47 179 TRP A O 1
ATOM 1386 N N . PRO A 1 180 ? -3.994 -16.003 19.992 1.00 44.03 180 PRO A N 1
ATOM 1387 C CA . PRO A 1 180 ? -4.052 -15.270 21.252 1.00 44.03 180 PRO A CA 1
ATOM 1388 C C . PRO A 1 180 ? -4.428 -13.801 20.978 1.00 44.03 180 PRO A C 1
ATOM 1390 O O . PRO A 1 180 ? -3.591 -12.906 20.905 1.00 44.03 180 PRO A O 1
ATOM 1393 N N . LEU A 1 181 ? -5.718 -13.555 20.747 1.00 50.59 181 LEU A N 1
ATOM 1394 C CA . LEU A 1 181 ? -6.363 -12.238 20.739 1.00 50.59 181 LEU A CA 1
ATOM 1395 C C . LEU A 1 181 ? -7.113 -11.980 22.055 1.00 50.59 181 LEU A C 1
ATOM 1397 O O . LEU A 1 181 ? -7.752 -10.945 22.197 1.00 50.59 181 LEU A O 1
ATOM 1401 N N . GLY A 1 182 ? -7.025 -12.898 23.022 1.00 40.84 182 GLY A N 1
ATOM 1402 C CA . GLY A 1 182 ? -7.428 -12.660 24.405 1.00 40.84 182 GLY A CA 1
ATOM 1403 C C . GLY A 1 182 ? -6.301 -11.959 25.160 1.00 40.84 182 GLY A C 1
ATOM 1404 O O . GLY A 1 182 ? -5.267 -12.563 25.431 1.00 40.84 182 GLY A O 1
ATOM 1405 N N . SER A 1 183 ? -6.489 -10.677 25.461 1.00 43.03 183 SER A N 1
ATOM 1406 C CA . SER A 1 183 ? -5.571 -9.866 26.273 1.00 43.03 183 SER A CA 1
ATOM 1407 C C . SER A 1 183 ? -5.468 -10.388 27.715 1.00 43.03 183 SER A C 1
ATOM 1409 O O . SER A 1 183 ? -6.491 -10.795 28.267 1.00 43.03 183 SER A O 1
ATOM 1411 N N . PRO A 1 184 ? -4.338 -10.218 28.428 1.00 38.19 184 PRO A N 1
ATOM 1412 C CA . PRO A 1 184 ? -4.440 -9.806 29.816 1.00 38.19 184 PRO A CA 1
ATOM 1413 C C . PRO A 1 184 ? -4.896 -8.341 29.824 1.00 38.19 184 PRO A C 1
ATOM 1415 O O . PRO A 1 184 ? -4.286 -7.476 29.194 1.00 38.19 184 PRO A O 1
ATOM 1418 N N . ALA A 1 185 ? -6.024 -8.080 30.479 1.00 41.56 185 ALA A N 1
ATOM 1419 C CA . ALA A 1 185 ? -6.547 -6.742 30.700 1.00 41.56 185 ALA A CA 1
ATOM 1420 C C . ALA A 1 185 ? -5.436 -5.791 31.182 1.00 41.56 185 ALA A C 1
ATOM 1422 O O . ALA A 1 185 ? -4.765 -6.074 32.172 1.00 41.56 185 ALA A O 1
ATOM 1423 N N . VAL A 1 186 ? -5.264 -4.647 30.517 1.00 39.12 186 VAL A N 1
ATOM 1424 C CA . VAL A 1 186 ? -4.573 -3.515 31.144 1.00 39.12 186 VAL A CA 1
ATOM 1425 C C . VAL A 1 186 ? -5.563 -2.948 32.164 1.00 39.12 186 VAL A C 1
ATOM 1427 O O . VAL A 1 186 ? -6.651 -2.534 31.753 1.00 39.12 186 VAL A O 1
ATOM 1430 N N . PRO A 1 187 ? -5.276 -2.963 33.478 1.00 34.31 187 PRO A N 1
ATOM 1431 C CA . PRO A 1 187 ? -6.204 -2.414 34.451 1.00 34.31 187 PRO A CA 1
ATOM 1432 C C . PRO A 1 187 ? -6.407 -0.920 34.184 1.00 34.31 187 PRO A C 1
ATOM 1434 O O . PRO A 1 187 ? -5.457 -0.173 33.946 1.00 34.31 187 PRO A O 1
ATOM 1437 N N . ALA A 1 188 ? -7.669 -0.493 34.225 1.00 38.25 188 ALA A N 1
ATOM 1438 C CA . ALA A 1 188 ? -8.110 0.890 34.092 1.00 38.25 188 ALA A CA 1
ATOM 1439 C C . ALA A 1 188 ? -7.699 1.728 35.319 1.00 38.25 188 ALA A C 1
ATOM 1441 O O . ALA A 1 188 ? -8.534 2.160 36.107 1.00 38.25 188 ALA A O 1
ATOM 1442 N N . ALA A 1 189 ? -6.396 1.946 35.488 1.00 35.34 189 ALA A N 1
ATOM 1443 C CA . ALA A 1 189 ? -5.810 2.738 36.562 1.00 35.34 189 ALA A CA 1
ATOM 1444 C C . ALA A 1 189 ? -4.696 3.647 36.014 1.00 35.34 189 ALA A C 1
ATOM 1446 O O . ALA A 1 189 ? -3.544 3.539 36.410 1.00 35.34 189 ALA A O 1
ATOM 1447 N N . ALA A 1 190 ? -5.029 4.526 35.062 1.00 36.38 190 ALA A N 1
ATOM 1448 C CA . ALA A 1 190 ? -4.156 5.641 34.659 1.00 36.38 190 ALA A CA 1
ATOM 1449 C C . ALA A 1 190 ? -4.913 6.814 33.994 1.00 36.38 190 ALA A C 1
ATOM 1451 O O . ALA A 1 190 ? -4.329 7.574 33.232 1.00 36.38 190 ALA A O 1
ATOM 1452 N N . ALA A 1 191 ? -6.213 6.985 34.264 1.00 36.09 191 ALA A N 1
ATOM 1453 C CA . ALA A 1 191 ? -7.001 8.128 33.773 1.00 36.09 191 ALA A CA 1
ATOM 1454 C C . ALA A 1 191 ? -7.352 9.121 34.900 1.00 36.09 191 ALA A C 1
ATOM 1456 O O . ALA A 1 191 ? -8.393 9.772 34.873 1.00 36.09 191 ALA A O 1
ATOM 1457 N N . GLY A 1 192 ? -6.491 9.215 35.917 1.00 37.94 192 GLY A N 1
ATOM 1458 C CA . GLY A 1 192 ? -6.728 10.024 37.111 1.00 37.94 192 GLY A CA 1
ATOM 1459 C C . GLY A 1 192 ? -5.446 10.559 37.744 1.00 37.94 192 GLY A C 1
ATOM 1460 O O . GLY A 1 192 ? -5.108 10.161 38.848 1.00 37.94 192 GLY A O 1
ATOM 1461 N N . ALA A 1 193 ? -4.752 11.465 37.056 1.00 33.69 193 ALA A N 1
ATOM 1462 C CA . ALA A 1 193 ? -3.804 12.429 37.635 1.00 33.69 193 ALA A CA 1
ATOM 1463 C C . ALA A 1 193 ? -3.621 13.559 36.602 1.00 33.69 193 ALA A C 1
ATOM 1465 O O . ALA A 1 193 ? -3.039 13.349 35.547 1.00 33.69 193 ALA A O 1
ATOM 1466 N N . ARG A 1 194 ? -4.407 14.638 36.685 1.00 36.91 194 ARG A N 1
ATOM 1467 C CA . ARG A 1 194 ? -4.069 15.906 37.364 1.00 36.91 194 ARG A CA 1
ATOM 1468 C C . ARG A 1 194 ? -2.744 16.515 36.886 1.00 36.91 194 ARG A C 1
ATOM 1470 O O . ARG A 1 194 ? -1.678 16.048 37.256 1.00 36.91 194 ARG A O 1
ATOM 1477 N N . THR A 1 195 ? -2.890 17.583 36.097 1.00 37.19 195 THR A N 1
ATOM 1478 C CA . THR A 1 195 ? -2.088 18.821 36.113 1.00 37.19 195 THR A CA 1
ATOM 1479 C C . THR A 1 195 ? -0.605 18.661 36.442 1.00 37.19 195 THR A C 1
ATOM 1481 O O . THR A 1 195 ? -0.222 18.699 37.609 1.00 37.19 195 THR A O 1
ATOM 1484 N N . LEU A 1 196 ? 0.234 18.605 35.409 1.00 35.75 196 LEU A N 1
ATOM 1485 C CA . LEU A 1 196 ? 1.630 19.004 35.539 1.00 35.75 196 LEU A CA 1
ATOM 1486 C C . LEU A 1 196 ? 1.722 20.494 35.221 1.00 35.75 196 LEU A C 1
ATOM 1488 O O . LEU A 1 196 ? 1.718 20.929 34.071 1.00 35.75 196 LEU A O 1
ATOM 1492 N N . THR A 1 197 ? 1.709 21.260 36.304 1.00 36.03 197 THR A N 1
ATOM 1493 C CA . THR A 1 197 ? 2.211 22.622 36.397 1.00 36.03 197 THR A CA 1
ATOM 1494 C C . THR A 1 197 ? 3.627 22.666 35.834 1.00 36.03 197 THR A C 1
ATOM 1496 O O . THR A 1 197 ? 4.456 21.799 36.101 1.00 36.03 197 THR A O 1
ATOM 1499 N N . GLN A 1 198 ? 3.882 23.700 35.048 1.00 42.19 198 GLN A N 1
ATOM 1500 C CA . GLN A 1 198 ? 5.188 24.075 34.546 1.00 42.19 198 GLN A CA 1
ATOM 1501 C C . GLN A 1 198 ? 6.085 24.472 35.726 1.00 42.19 198 GLN A C 1
ATOM 1503 O O . GLN A 1 198 ? 5.987 25.587 36.232 1.00 42.19 198 GLN A O 1
ATOM 1508 N N . GLU A 1 199 ? 6.936 23.552 36.177 1.00 34.53 199 GLU A N 1
ATOM 1509 C CA . GLU A 1 199 ? 8.005 23.8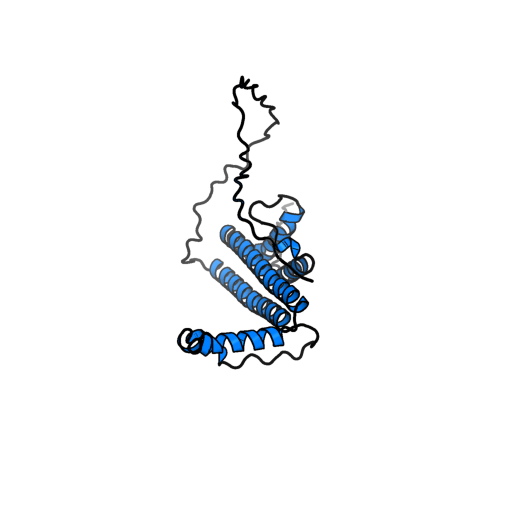45 37.128 1.00 34.53 199 GLU A CA 1
ATOM 1510 C C . GLU A 1 199 ? 9.310 24.045 36.356 1.00 34.53 199 GLU A C 1
ATOM 1512 O O . GLU A 1 199 ? 9.893 23.130 35.774 1.00 34.53 199 GLU A O 1
ATOM 1517 N N . LYS A 1 200 ? 9.713 25.313 36.302 1.00 37.72 200 LYS A N 1
ATOM 1518 C CA . LYS A 1 200 ? 10.998 25.802 35.822 1.00 37.72 200 LYS A CA 1
ATOM 1519 C C . LYS A 1 200 ? 12.101 25.223 36.717 1.00 37.72 200 LYS A C 1
ATOM 1521 O O . LYS A 1 200 ? 12.380 25.776 37.773 1.00 37.72 200 LYS A O 1
ATOM 1526 N N . ALA A 1 201 ? 12.730 24.133 36.291 1.00 36.25 201 ALA A N 1
ATOM 1527 C CA . ALA A 1 201 ? 13.988 23.683 36.872 1.00 36.25 201 ALA A CA 1
ATOM 1528 C C . ALA A 1 201 ? 15.139 24.463 36.216 1.00 36.25 201 ALA A C 1
ATOM 1530 O O . ALA A 1 201 ? 15.560 24.163 35.098 1.00 36.25 201 ALA A O 1
ATOM 1531 N N . GLU A 1 202 ? 15.605 25.504 36.909 1.00 37.28 202 GLU A N 1
ATOM 1532 C CA . GLU A 1 202 ? 16.941 26.076 36.731 1.00 37.28 202 GLU A CA 1
ATOM 1533 C C . GLU A 1 202 ? 17.984 24.945 36.767 1.00 37.28 202 GLU A C 1
ATOM 1535 O O . GLU A 1 202 ? 18.103 24.229 37.760 1.00 37.28 202 GLU A O 1
ATOM 1540 N N . GLN A 1 203 ? 18.740 24.775 35.681 1.00 40.25 203 GLN A N 1
ATOM 1541 C CA . GLN A 1 203 ? 19.967 23.978 35.697 1.00 40.25 203 GLN A CA 1
ATOM 1542 C C . GLN A 1 203 ? 21.129 24.879 36.140 1.00 40.25 203 GLN A C 1
ATOM 1544 O O . GLN A 1 203 ? 21.236 26.004 35.643 1.00 40.25 203 GLN A O 1
ATOM 1549 N N . PRO A 1 204 ? 21.998 24.429 37.062 1.00 35.25 204 PRO A N 1
ATOM 1550 C CA . PRO A 1 204 ? 23.140 25.211 37.506 1.00 35.25 204 PRO A CA 1
ATOM 1551 C C . PRO A 1 204 ? 24.201 25.293 36.402 1.00 35.25 204 PRO A C 1
ATOM 1553 O O . PRO A 1 204 ? 24.495 24.314 35.716 1.00 35.25 204 PRO A O 1
ATOM 1556 N N . HIS A 1 205 ? 24.789 26.480 36.262 1.00 32.16 205 HIS A N 1
ATOM 1557 C CA . HIS A 1 205 ? 25.967 26.732 35.444 1.00 32.16 205 HIS A CA 1
ATOM 1558 C C . HIS A 1 205 ? 27.121 25.827 35.898 1.00 32.16 205 HIS A C 1
ATOM 1560 O O . HIS A 1 205 ? 27.661 26.008 36.987 1.00 32.16 205 HIS A O 1
ATOM 1566 N N . HIS A 1 206 ? 27.516 24.871 35.056 1.00 35.84 206 HIS A N 1
ATOM 1567 C CA . HIS A 1 206 ? 28.827 24.244 35.165 1.00 35.84 206 HIS A CA 1
ATOM 1568 C C . HIS A 1 206 ? 29.836 25.093 34.394 1.00 35.84 206 HIS A C 1
ATOM 1570 O O . HIS A 1 206 ? 29.891 25.085 33.166 1.00 35.84 206 HIS A O 1
ATOM 1576 N N . GLU A 1 207 ? 30.609 25.855 35.157 1.00 35.19 207 GLU A N 1
ATOM 1577 C CA . GLU A 1 207 ? 31.823 26.532 34.730 1.00 35.19 207 GLU A CA 1
ATOM 1578 C C . GLU A 1 207 ? 32.867 25.470 34.365 1.00 35.19 207 GLU A C 1
ATOM 1580 O O . GLU A 1 207 ? 33.349 24.733 35.225 1.00 35.19 207 GLU A O 1
ATOM 1585 N N . HIS A 1 208 ? 33.159 25.335 33.070 1.00 35.94 208 HIS A N 1
ATOM 1586 C CA . HIS A 1 208 ? 34.255 24.506 32.584 1.00 35.94 208 HIS A CA 1
ATOM 1587 C C . HIS A 1 208 ? 35.399 25.440 32.187 1.00 35.94 208 HIS A C 1
ATOM 1589 O O . HIS A 1 208 ? 35.426 25.994 31.088 1.00 35.94 208 HIS A O 1
ATOM 1595 N N . ASP A 1 209 ? 36.300 25.646 33.149 1.00 34.91 209 ASP A N 1
ATOM 1596 C CA . ASP A 1 209 ? 37.575 26.341 32.991 1.00 34.91 209 ASP A CA 1
ATOM 1597 C C . ASP A 1 209 ? 38.463 25.608 31.970 1.00 34.91 209 ASP A C 1
ATOM 1599 O O . ASP A 1 209 ? 38.387 24.387 31.784 1.00 34.91 209 ASP A O 1
ATOM 1603 N N . GLY A 1 210 ? 39.237 26.400 31.237 1.00 40.56 210 GLY A N 1
ATOM 1604 C CA . GLY A 1 210 ? 39.790 26.066 29.939 1.00 40.56 210 GLY A CA 1
ATOM 1605 C C . GLY A 1 210 ? 40.976 25.106 29.952 1.00 40.56 210 GLY A C 1
ATOM 1606 O O . GLY A 1 210 ? 41.747 25.026 30.905 1.00 40.56 210 GLY A O 1
ATOM 1607 N N . ARG A 1 211 ? 41.132 24.418 28.813 1.00 33.72 211 ARG A N 1
ATOM 1608 C CA . ARG A 1 211 ? 42.398 24.061 28.139 1.00 33.72 211 ARG A CA 1
ATOM 1609 C C . ARG A 1 211 ? 42.076 23.224 26.894 1.00 33.72 211 ARG A C 1
ATOM 1611 O O . ARG A 1 211 ? 41.934 22.011 26.977 1.00 33.72 211 ARG A O 1
ATOM 1618 N N . TYR A 1 212 ? 41.987 23.876 25.738 1.00 37.75 212 TYR A N 1
ATOM 1619 C CA . TYR A 1 212 ? 42.184 23.227 24.438 1.00 37.75 212 TYR A CA 1
ATOM 1620 C C . TYR A 1 212 ? 43.564 23.662 23.919 1.00 37.75 212 TYR A C 1
ATOM 1622 O O . TYR A 1 212 ? 43.794 24.870 23.831 1.00 37.75 212 TYR A O 1
ATOM 1630 N N . PRO A 1 213 ? 44.503 22.745 23.620 1.00 38.09 213 PRO A N 1
ATOM 1631 C CA . PRO A 1 213 ? 45.714 23.095 22.886 1.00 38.09 213 PRO A CA 1
ATOM 1632 C C . PRO A 1 213 ? 45.408 23.204 21.377 1.00 38.09 213 PRO A C 1
ATOM 1634 O O . PRO A 1 21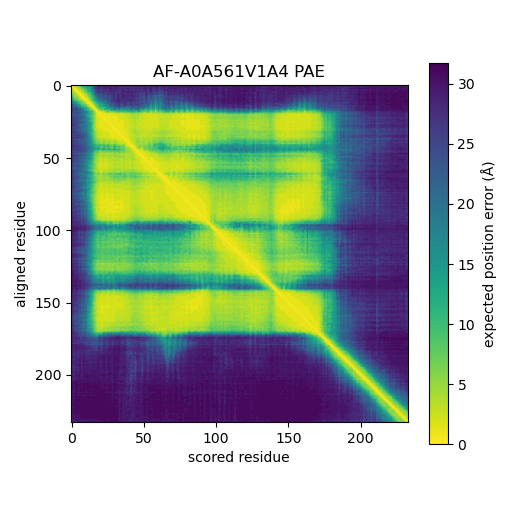3 ? 44.473 22.543 20.913 1.00 38.09 213 PRO A O 1
ATOM 1637 N N . PRO A 1 214 ? 46.150 24.024 20.607 1.00 43.12 214 PRO A N 1
ATOM 1638 C CA . PRO A 1 214 ? 45.829 24.279 19.209 1.00 43.12 214 PRO A CA 1
ATOM 1639 C C . PRO A 1 214 ? 46.700 23.464 18.225 1.00 43.12 214 PRO A C 1
ATOM 1641 O O . PRO A 1 214 ? 47.831 23.101 18.537 1.00 43.12 214 PRO A O 1
ATOM 1644 N N . GLU A 1 215 ? 46.151 23.310 17.010 1.00 36.59 215 GLU A N 1
ATOM 1645 C CA . GLU A 1 215 ? 46.803 23.010 15.710 1.00 36.59 215 GLU A CA 1
ATOM 1646 C C . GLU A 1 215 ? 47.162 21.521 15.487 1.00 36.59 215 GLU A C 1
ATOM 1648 O O . GLU A 1 215 ? 47.634 20.847 16.388 1.00 36.59 215 GLU A O 1
ATOM 1653 N N . GLN A 1 216 ? 46.855 20.891 14.345 1.00 34.53 216 GLN A N 1
ATOM 1654 C CA . GLN A 1 216 ? 47.448 21.181 13.038 1.00 34.53 216 GLN A CA 1
ATOM 1655 C C . GLN A 1 216 ? 46.484 20.931 11.861 1.00 34.53 216 GLN A C 1
ATOM 1657 O O . GLN A 1 216 ? 45.886 19.867 11.716 1.00 34.53 216 GLN A O 1
ATOM 1662 N N . ILE A 1 217 ? 46.392 21.938 10.990 1.00 40.09 217 ILE A N 1
ATOM 1663 C CA . ILE A 1 217 ? 45.971 21.817 9.594 1.00 40.09 217 ILE A CA 1
ATOM 1664 C C . ILE A 1 217 ? 47.225 21.399 8.826 1.00 40.09 217 ILE A C 1
ATOM 1666 O O . ILE A 1 217 ? 48.100 22.233 8.587 1.00 40.09 217 ILE A O 1
ATOM 1670 N N . GLU A 1 218 ? 47.337 20.129 8.449 1.00 38.44 218 GLU A N 1
ATOM 1671 C CA . GLU A 1 218 ? 48.376 19.707 7.513 1.00 38.44 218 GLU A CA 1
ATOM 1672 C C . GLU A 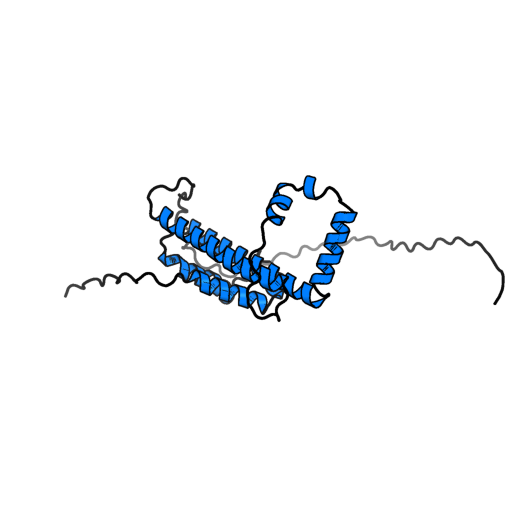1 218 ? 47.912 19.990 6.084 1.00 38.44 218 GLU A C 1
ATOM 1674 O O . GLU A 1 218 ? 47.031 19.345 5.518 1.00 38.44 218 GLU A O 1
ATOM 1679 N N . ARG A 1 219 ? 48.512 21.047 5.532 1.00 35.56 219 ARG A N 1
ATOM 1680 C CA . ARG A 1 219 ? 48.700 21.238 4.101 1.00 35.56 219 ARG A CA 1
ATOM 1681 C C . ARG A 1 219 ? 49.793 20.267 3.670 1.00 35.56 219 ARG A C 1
ATOM 1683 O O . ARG A 1 219 ? 50.958 20.494 3.983 1.00 35.56 219 ARG A O 1
ATOM 1690 N N . GLU A 1 220 ? 49.439 19.230 2.931 1.00 35.22 220 GLU A N 1
ATOM 1691 C CA . GLU A 1 220 ? 50.428 18.491 2.156 1.00 35.22 220 GLU A CA 1
ATOM 1692 C C . GLU A 1 220 ? 50.761 19.310 0.904 1.00 35.22 220 GLU A C 1
ATOM 1694 O O . GLU A 1 220 ? 49.947 19.518 0.005 1.00 35.22 220 GLU A O 1
ATOM 1699 N N . SER A 1 221 ? 51.969 19.861 0.879 1.00 35.31 221 SER A N 1
ATOM 1700 C CA . SER A 1 221 ? 52.647 20.280 -0.344 1.00 35.31 221 SER A CA 1
ATOM 1701 C C . SER A 1 221 ? 54.056 19.715 -0.254 1.00 35.31 221 SER A C 1
ATOM 1703 O O . SER A 1 221 ? 54.915 20.275 0.422 1.00 35.31 221 SER A O 1
ATOM 1705 N N . GLY A 1 222 ? 54.250 18.551 -0.867 1.00 31.75 222 GLY A N 1
ATOM 1706 C CA . GLY A 1 222 ? 55.543 17.908 -1.051 1.00 31.75 222 GLY A CA 1
ATOM 1707 C C . GLY A 1 222 ? 55.832 17.830 -2.540 1.00 31.75 222 GLY A C 1
ATOM 1708 O O . GLY A 1 222 ? 55.206 17.067 -3.263 1.00 31.75 222 GLY A O 1
ATOM 1709 N N . THR A 1 223 ? 56.730 18.700 -2.968 1.00 34.50 223 THR A N 1
ATOM 1710 C CA . THR A 1 223 ? 57.278 18.879 -4.307 1.00 34.50 223 THR A CA 1
ATOM 1711 C C . THR A 1 223 ? 57.985 17.614 -4.804 1.00 34.50 223 THR A C 1
ATOM 1713 O O . THR A 1 223 ? 58.907 17.148 -4.141 1.00 34.50 223 THR A O 1
ATOM 1716 N N . GLU A 1 224 ? 57.647 17.131 -6.001 1.00 36.84 224 GLU A N 1
ATOM 1717 C CA . GLU A 1 224 ? 58.600 16.408 -6.850 1.00 36.84 224 GLU A CA 1
ATOM 1718 C C . GLU A 1 224 ? 58.688 17.112 -8.205 1.00 36.84 224 GLU A C 1
ATOM 1720 O O . GLU A 1 224 ? 57.732 17.228 -8.970 1.00 36.84 224 GLU A O 1
ATOM 1725 N N . GLU A 1 225 ? 59.874 17.660 -8.423 1.00 37.31 225 GLU A N 1
ATOM 1726 C CA . GLU A 1 225 ? 60.357 18.351 -9.601 1.00 37.31 225 GLU A CA 1
ATOM 1727 C C . GLU A 1 225 ? 61.023 17.304 -10.510 1.00 37.31 225 GLU A C 1
ATOM 1729 O O . GLU A 1 225 ? 62.047 16.724 -10.147 1.00 37.31 225 GLU A O 1
ATOM 1734 N N . HIS A 1 226 ? 60.450 17.040 -11.689 1.00 37.72 226 HIS A N 1
ATOM 1735 C CA . HIS A 1 226 ? 61.179 16.428 -12.805 1.00 37.72 226 HIS A CA 1
ATOM 1736 C C . HIS A 1 226 ? 60.593 16.875 -14.154 1.00 37.72 226 HIS A C 1
ATOM 1738 O O . HIS A 1 226 ? 59.656 16.292 -14.686 1.00 37.72 226 HIS A O 1
ATOM 1744 N N . GLN A 1 227 ? 61.092 18.025 -14.605 1.00 37.38 227 GLN A N 1
ATOM 1745 C CA . GLN A 1 227 ? 61.695 18.269 -15.919 1.00 37.38 227 GLN A CA 1
ATOM 1746 C C . GLN A 1 227 ? 61.174 17.458 -17.125 1.00 37.38 227 GLN A C 1
ATOM 1748 O O . GLN A 1 227 ? 61.483 16.280 -17.255 1.00 37.38 227 GLN A O 1
ATOM 1753 N N . ASP A 1 228 ? 60.515 18.147 -18.064 1.00 35.94 228 ASP A N 1
ATOM 1754 C CA . ASP A 1 228 ? 60.904 18.070 -19.478 1.00 35.94 228 ASP A CA 1
ATOM 1755 C C . ASP A 1 228 ? 60.425 19.312 -20.256 1.00 35.94 228 ASP A C 1
ATOM 1757 O O . ASP A 1 228 ? 59.233 19.590 -20.395 1.00 35.94 228 ASP A O 1
ATOM 1761 N N . ASP A 1 229 ? 61.408 20.072 -20.736 1.00 46.16 229 ASP A N 1
ATOM 1762 C CA . ASP A 1 229 ? 61.311 21.015 -21.848 1.00 46.16 229 ASP A CA 1
ATOM 1763 C C . ASP A 1 229 ? 61.306 20.189 -23.145 1.00 46.16 229 ASP A C 1
ATOM 1765 O O . ASP A 1 229 ? 62.298 19.508 -23.388 1.00 46.16 229 ASP A O 1
ATOM 1769 N N . GLN A 1 230 ? 60.277 20.292 -24.001 1.00 40.53 230 GLN A N 1
ATOM 1770 C CA . GLN A 1 230 ? 60.441 20.492 -25.458 1.00 40.53 230 GLN A CA 1
ATOM 1771 C C . GLN A 1 230 ? 59.134 20.436 -26.275 1.00 40.53 230 GLN A C 1
ATOM 1773 O O . GLN A 1 230 ? 58.449 19.424 -26.335 1.00 40.53 230 GLN A O 1
ATOM 1778 N N . GLN A 1 231 ? 58.949 21.532 -27.024 1.00 41.38 231 GLN A N 1
ATOM 1779 C CA . GLN A 1 231 ? 58.582 21.610 -28.449 1.00 41.38 231 GLN A CA 1
ATOM 1780 C C . GLN A 1 231 ? 57.119 21.515 -28.926 1.00 41.38 231 GLN A C 1
ATOM 1782 O O . GLN A 1 231 ? 56.425 20.522 -28.759 1.00 41.38 231 GLN A O 1
ATOM 1787 N N . ASP A 1 232 ? 56.789 22.564 -29.697 1.00 43.84 232 ASP A N 1
ATOM 1788 C CA . ASP A 1 232 ? 56.031 22.567 -30.956 1.00 43.84 232 ASP A CA 1
ATOM 1789 C C . ASP A 1 232 ? 54.512 22.321 -30.924 1.00 43.84 232 ASP A C 1
ATOM 1791 O O . ASP A 1 232 ? 54.048 21.188 -31.020 1.00 43.84 232 ASP A O 1
ATOM 1795 N N . GLN A 1 233 ? 53.721 23.405 -30.956 1.00 38.72 233 GLN A N 1
ATOM 1796 C CA . GLN A 1 233 ? 53.113 23.984 -32.181 1.00 38.72 233 GLN A CA 1
ATOM 1797 C C . GLN A 1 233 ? 52.097 25.087 -31.859 1.00 38.72 233 GLN A C 1
ATOM 1799 O O . GLN A 1 233 ? 51.311 24.926 -30.901 1.00 38.72 233 GLN A O 1
#

Radius of gyration: 30.96 Å; Cα contacts (8 Å, |Δi|>4): 76; chains: 1; bounding box: 106×49×70 Å

Mean predicted aligned error: 16.77 Å

Nearest PDB structures (foldseek):
  5ojy-assembly1_A-2  TM=6.803E-01  e=1.735E-02  Streptomyces alboniger
  3bqy-assembly1_A-2  TM=6.908E-01  e=4.948E-02  Streptomyces coelicolor A3(2)
  5ojx-assembly1_A-2  TM=6.018E-01  e=9.076E-02  Streptomyces alboniger
  6sy4-assembly1_A  TM=6.630E-01  e=1.859E-01  Escherichia coli
  8i7o-assembly1_B2  TM=1.321E-01  e=1.597E+00  Mus musculus

Foldseek 3Di:
DDDDDDDDDDDDDDDQCLVVLLVVLLVVCLVPVVVLVDDPPPDDPDPVVVPSLVVQCVSCVVLPDDPVVSVVLSVVSVVLSSVLSNQLNVLVVVVVPDQVVVVVVVVVVVCCVVCVCVCVVVVVVVVVVPPDDDPDDPDDPPDRPSNVVSVVVSVVVSVVSVVVVVVVSVVRVDPDDPDPPPDPDPPPPDPDDDDDDDDDDDDDDDDDDDDDDDDDDDDDDDDDDDDDDDDDD

Sequence (233 aa):
MTAVPLRPRPLAPAPTPGPRWARDTIAFYLRHPWVLQVSQARPVLGPHEYAGPDTLVRCLYGTGLDAGVLRRLVGTLFHFVRGAAQTVADARDAASGRPDEEWWYARSAALVELVPDVADRSPELSRMEREPAPPEPSGDDSMPYPEREARETFTAELGVLLDGVGAAVRRGRGVNSPWPLGSPAVPAAAAGARTLTQEKAEQPHHEHDGRYPPEQIERESGTEEHQDDQQDQ

Secondary structure (DSSP, 8-state):
-PPPP-PPPPPP-PPPSHHHHHHHHHHHHHH-GGGGGS--SS----HHHHHHHHHHHHHHHTT---HHHHHHHHHHHHHHHHHHHHHHHHHHHHHTTS-HHHHHHHHHHHHHHH-TTHHHHSHHHHHHHTSPPPPPPS--TTS-HHHHHHHHHHHHHHHHHHHHHHHHHHHHTSS--SS---PPPPPS--S----------PPP-----------------------------

Organism: NCBI:txid887462

Solvent-accessible surface area (backbone atoms only — not comparable to full-atom values): 15341 Å² total; per-residue (Å²): 138,82,86,78,80,83,74,82,75,84,73,73,86,66,77,76,49,60,72,55,52,48,54,55,51,29,55,47,38,68,76,40,57,71,61,77,75,54,74,74,90,72,66,73,94,44,77,74,62,48,49,60,59,50,51,53,46,62,57,49,57,84,64,70,64,55,69,72,57,47,52,50,51,52,51,52,53,52,53,49,40,52,51,43,32,46,52,34,48,52,31,50,58,52,58,74,73,50,68,59,68,61,54,52,54,56,49,54,54,51,46,46,72,77,38,74,57,49,54,76,76,36,51,69,58,47,52,57,70,69,49,81,73,79,78,80,75,98,61,76,83,83,60,59,67,60,36,50,52,38,52,50,48,45,54,53,52,50,50,55,52,51,50,51,50,53,51,48,44,57,46,70,74,39,91,80,66,97,60,92,78,74,73,83,78,79,76,96,78,82,92,82,78,79,84,86,73,89,74,85,75,83,76,82,87,79,84,78,81,87,84,81,88,80,88,84,86,83,78,89,81,81,90,82,88,77,88,82,90,83,87,88,134